Protein AF-A0A969ET13-F1 (afdb_monomer)

Sequence (276 aa):
MPGEAISAGNVAPGLTLGVGDFGGRNRFAAIISALAQDGNTNVLSTPTLVTMDNEEAEIVVGENRAFVTGSFTTSADGANNPFQTIERRDVGLTLRIKPQINEGNAVQLEISQDVEDVIADTPQGPTTTKRSIKTNVLVEDGQILVLGGLMDDSLNENVQKVPGLGDVPILGNLFRYRRTVKEKRNLMIFLHPVILRDSIASTVYTNDKYSYIREQQLSARQRGVALLPEVETPVLAPPEEVRQNKTLLDTRPEVRIEPPPPPVQPVAPDYGFNNK

Foldseek 3Di:
DDDDDPPPPDDPPFDKDKDWDDPDPDTDIAIDGDDDDDDDDDDDDDDDDDDDAQDKDKDADFDWFKAFPDWAADPDDPPRDTDTDIDIDTAAKMKIWHWHQDPPQKIWIFIKIKGKDFDDQDPRGTDIDIDIDTDIDIDHAQDKDWSDKDWDKDKDKDKDFDPPQLPDPPRNVSGMDIDIDIDIDITIDMDHHHDDDDPVSVLVVVVVVLVVQQVVLVVVQVVADPVCNPDGGDGDDDPVVCLVVPVGPNPPPPPPPDPPDPPDDPDPPPPDDDDD

Nearest PDB structures (foldseek):
  5zdh-assembly1_A  TM=8.473E-01  e=1.769E-15  Escherichia coli ETEC H10407
  5w68-assembly1_A  TM=8.703E-01  e=1.902E-13  Escherichia coli O127:H6 str. E2348/69
  5wq7-assembly1_A  TM=8.243E-01  e=1.306E-13  Escherichia coli K-12
  6i1y-assembly1_A  TM=8.601E-01  e=2.925E-13  Vibrio vulnificus
  6i1x-assembly1_A  TM=8.032E-01  e=1.063E-12  Aeromonas hydrophila

Structure (mmCIF, N/CA/C/O backbone):
data_AF-A0A969ET13-F1
#
_entry.id   AF-A0A969ET13-F1
#
loop_
_atom_site.group_PDB
_atom_site.id
_atom_site.type_symbol
_atom_site.label_atom_id
_atom_site.label_alt_id
_atom_site.label_comp_id
_atom_site.label_asym_id
_atom_site.label_entity_id
_atom_site.label_seq_id
_atom_site.pdbx_PDB_ins_code
_atom_site.Cartn_x
_atom_site.Cartn_y
_atom_site.Cartn_z
_atom_site.occupancy
_atom_site.B_iso_or_equiv
_atom_site.auth_seq_id
_atom_site.auth_comp_id
_atom_site.auth_asym_id
_atom_site.auth_atom_id
_atom_site.pdbx_PDB_model_num
ATOM 1 N N . MET A 1 1 ? 49.596 -0.203 -30.379 1.00 41.09 1 MET A N 1
ATOM 2 C CA . MET A 1 1 ? 48.140 -0.027 -30.204 1.00 41.09 1 MET A CA 1
ATOM 3 C C . MET A 1 1 ? 47.670 -1.147 -29.282 1.00 41.09 1 MET A C 1
ATOM 5 O O . MET A 1 1 ? 47.458 -2.248 -29.782 1.00 41.09 1 MET A O 1
ATOM 9 N N . PRO A 1 2 ? 47.674 -0.955 -27.953 1.00 40.12 2 PRO A N 1
ATOM 10 C CA . PRO A 1 2 ? 47.217 -1.989 -27.032 1.00 40.12 2 PRO A CA 1
ATOM 11 C C . PRO A 1 2 ? 45.699 -2.142 -27.183 1.00 40.12 2 PRO A C 1
ATOM 13 O O . PRO A 1 2 ? 44.991 -1.152 -27.350 1.00 40.12 2 PRO A O 1
ATOM 16 N N . GLY A 1 3 ? 45.233 -3.389 -27.226 1.00 43.22 3 GLY A N 1
ATOM 17 C CA . GLY A 1 3 ? 43.820 -3.718 -27.361 1.00 43.22 3 GLY A CA 1
ATOM 18 C C . GLY A 1 3 ? 43.057 -3.333 -26.102 1.00 43.22 3 GLY A C 1
ATOM 19 O O . GLY A 1 3 ? 43.453 -3.696 -24.996 1.00 43.22 3 GLY A O 1
ATOM 20 N N . GLU A 1 4 ? 41.962 -2.605 -26.283 1.00 41.03 4 GLU A N 1
ATOM 21 C CA . GLU A 1 4 ? 41.000 -2.373 -25.217 1.00 41.03 4 GLU A CA 1
ATOM 22 C C . GLU A 1 4 ? 40.265 -3.685 -24.948 1.00 41.03 4 GLU A C 1
ATOM 24 O O . GLU A 1 4 ? 39.493 -4.184 -25.769 1.00 41.03 4 GLU A O 1
ATOM 29 N N . ALA A 1 5 ? 40.568 -4.282 -23.798 1.00 42.50 5 ALA A N 1
ATOM 30 C CA . ALA A 1 5 ? 39.773 -5.355 -23.243 1.00 42.50 5 ALA A CA 1
ATOM 31 C C . ALA A 1 5 ? 38.388 -4.794 -22.900 1.00 42.50 5 ALA A C 1
ATOM 33 O O . ALA A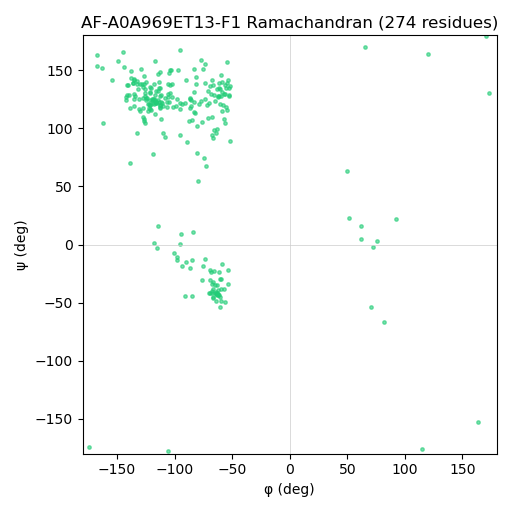 1 5 ? 38.256 -3.847 -22.126 1.00 42.50 5 ALA A O 1
ATOM 34 N N . ILE A 1 6 ? 37.353 -5.402 -23.471 1.00 50.19 6 ILE A N 1
ATOM 35 C CA . ILE A 1 6 ? 35.973 -5.272 -23.008 1.00 50.19 6 ILE A CA 1
ATOM 36 C C . ILE A 1 6 ? 35.932 -5.686 -21.532 1.00 50.19 6 ILE A C 1
ATOM 38 O O . ILE A 1 6 ? 36.051 -6.862 -21.197 1.00 50.19 6 ILE A O 1
ATOM 42 N N . SER A 1 7 ? 35.825 -4.693 -20.649 1.00 37.66 7 SER A N 1
ATOM 43 C CA . SER A 1 7 ? 35.609 -4.876 -19.215 1.00 37.66 7 SER A CA 1
ATOM 44 C C . SER A 1 7 ? 34.354 -5.723 -18.992 1.00 37.66 7 SER A C 1
ATOM 46 O O . SER A 1 7 ? 33.249 -5.329 -19.373 1.00 37.66 7 SER A O 1
ATOM 48 N N . ALA A 1 8 ? 34.523 -6.892 -18.371 1.00 45.72 8 ALA A N 1
ATOM 49 C CA . ALA A 1 8 ? 33.443 -7.735 -17.868 1.00 45.72 8 ALA A CA 1
ATOM 50 C C . ALA A 1 8 ? 32.835 -7.090 -16.609 1.00 45.72 8 ALA A C 1
ATOM 52 O O . ALA A 1 8 ? 33.024 -7.565 -15.495 1.00 45.72 8 ALA A O 1
ATOM 53 N N . GLY A 1 9 ? 32.169 -5.949 -16.789 1.00 43.84 9 GLY A N 1
ATOM 54 C CA . GLY A 1 9 ? 31.597 -5.158 -15.699 1.00 43.84 9 GLY A CA 1
ATOM 55 C C . GLY A 1 9 ? 30.109 -5.384 -15.450 1.00 43.84 9 GLY A C 1
ATOM 56 O O . GLY A 1 9 ? 29.621 -4.963 -14.416 1.00 43.84 9 GLY A O 1
ATOM 57 N N . ASN A 1 10 ? 29.382 -6.031 -16.363 1.00 43.78 10 ASN A N 1
ATOM 58 C CA . ASN A 1 10 ? 27.986 -6.432 -16.176 1.00 43.78 10 ASN A CA 1
ATOM 59 C C . ASN A 1 10 ? 27.655 -7.502 -17.218 1.00 43.78 10 ASN A C 1
ATOM 61 O O . ASN A 1 10 ? 27.486 -7.191 -18.398 1.00 43.78 10 ASN A O 1
ATOM 65 N N . VAL A 1 11 ? 27.582 -8.768 -16.806 1.00 52.12 11 VAL A N 1
ATOM 66 C CA . VAL A 1 11 ? 27.009 -9.809 -17.666 1.00 52.12 11 VAL A CA 1
ATOM 67 C C . VAL A 1 11 ? 25.526 -9.480 -17.795 1.00 52.12 11 VAL A C 1
ATOM 69 O O . VAL A 1 11 ? 24.790 -9.543 -16.812 1.00 52.12 11 VAL A O 1
ATOM 72 N N . ALA A 1 12 ? 25.104 -9.052 -18.986 1.00 54.47 12 ALA A N 1
ATOM 73 C CA . ALA A 1 12 ? 23.698 -8.799 -19.256 1.00 54.47 12 ALA A CA 1
ATOM 74 C C . ALA A 1 12 ? 22.907 -10.083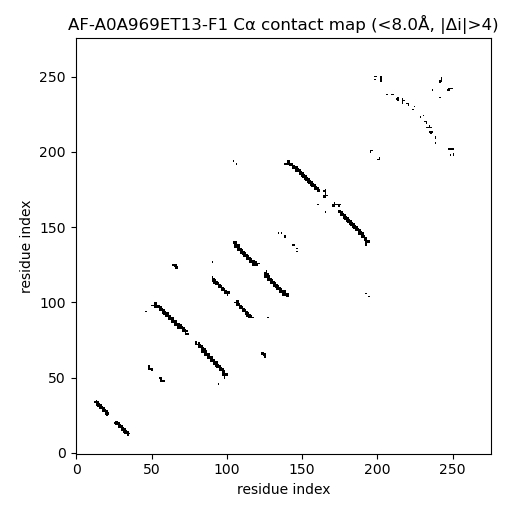 -18.948 1.00 54.47 12 ALA A C 1
ATOM 76 O O . ALA A 1 12 ? 23.313 -11.150 -19.420 1.00 54.47 12 ALA A O 1
ATOM 77 N N . PRO A 1 13 ? 21.819 -10.026 -18.155 1.00 63.72 13 PRO A N 1
ATOM 78 C CA . PRO A 1 13 ? 20.987 -11.198 -17.936 1.00 63.72 13 PRO A CA 1
ATOM 79 C C . PRO A 1 13 ? 20.531 -11.747 -19.296 1.00 63.72 13 PRO A C 1
ATOM 81 O O . PRO A 1 13 ? 20.141 -10.982 -20.176 1.00 63.72 13 PRO A O 1
ATOM 84 N N . GLY A 1 14 ? 20.606 -13.067 -19.482 1.00 74.62 14 GLY A N 1
ATOM 85 C CA . GLY A 1 14 ? 20.195 -13.745 -20.717 1.00 74.62 14 GLY A CA 1
ATOM 86 C C . GLY A 1 14 ? 21.328 -14.430 -21.479 1.00 74.62 14 GLY A C 1
ATOM 87 O O . GLY A 1 14 ? 22.471 -14.502 -21.032 1.00 74.62 14 GLY A O 1
ATOM 88 N N . LEU A 1 15 ? 20.989 -14.982 -22.642 1.00 83.94 15 LEU A N 1
ATOM 89 C CA . LEU A 1 15 ? 21.936 -15.641 -23.534 1.00 83.94 15 LEU A CA 1
ATOM 90 C C . LEU A 1 15 ? 22.702 -14.578 -24.324 1.00 83.94 15 LEU A C 1
ATOM 92 O O . LEU A 1 15 ? 22.092 -13.813 -25.069 1.00 83.94 15 LEU A O 1
ATOM 96 N N . THR A 1 16 ? 24.029 -14.563 -24.198 1.00 85.38 16 THR A N 1
ATOM 97 C CA . THR A 1 16 ? 24.911 -13.719 -25.015 1.00 85.38 16 THR A CA 1
ATOM 98 C C . THR A 1 16 ? 25.903 -14.601 -25.769 1.00 85.38 16 THR A C 1
ATOM 100 O O . THR A 1 16 ? 26.670 -15.336 -25.155 1.00 85.38 16 THR A O 1
ATOM 103 N N . LEU A 1 17 ? 25.886 -14.539 -27.100 1.00 83.12 17 LEU A N 1
ATOM 104 C CA . LEU A 1 17 ? 26.786 -15.272 -27.991 1.00 83.12 17 LEU A CA 1
ATOM 105 C C . LEU A 1 17 ? 27.596 -14.275 -28.819 1.00 83.12 17 LEU A C 1
ATOM 107 O O . LEU A 1 17 ? 27.021 -13.421 -29.487 1.00 83.12 17 LEU A O 1
ATOM 111 N N . GLY A 1 18 ? 28.923 -14.381 -28.785 1.00 85.38 18 GLY A N 1
ATOM 112 C CA . GLY A 1 18 ? 29.828 -13.548 -29.577 1.00 85.38 18 GLY A CA 1
ATOM 113 C C . GLY A 1 18 ? 30.556 -14.368 -30.638 1.00 85.38 18 GLY A C 1
ATOM 114 O O . GLY A 1 18 ? 31.073 -15.440 -30.334 1.00 85.38 18 GLY A O 1
ATOM 115 N N . VAL A 1 19 ? 30.628 -13.863 -31.867 1.00 83.56 19 VAL A N 1
ATOM 116 C CA . VAL A 1 19 ? 31.455 -14.421 -32.948 1.00 83.56 19 VAL A CA 1
ATOM 117 C C . VAL A 1 19 ? 32.327 -13.312 -33.526 1.00 83.56 19 VAL A C 1
ATOM 119 O O . VAL A 1 19 ? 31.844 -12.207 -33.753 1.00 83.56 19 VAL A O 1
ATOM 122 N N . GLY A 1 20 ? 33.612 -13.564 -33.760 1.00 84.00 20 GLY A N 1
ATOM 123 C CA . GLY A 1 20 ? 34.502 -12.554 -34.331 1.00 84.00 20 GLY A CA 1
ATOM 124 C C . GLY A 1 20 ? 35.786 -13.136 -34.902 1.00 84.00 20 GLY A C 1
ATOM 125 O O . GLY A 1 20 ? 36.250 -14.181 -34.450 1.00 84.00 20 GLY A O 1
ATOM 126 N N . ASP A 1 21 ? 36.339 -12.451 -35.900 1.00 80.69 21 ASP A N 1
ATOM 127 C CA . ASP A 1 21 ? 37.639 -12.750 -36.498 1.00 80.69 21 ASP A CA 1
ATOM 128 C C . ASP A 1 21 ? 38.628 -11.628 -36.159 1.00 80.69 21 ASP A C 1
ATOM 130 O O . ASP A 1 21 ? 38.398 -10.448 -36.447 1.00 80.69 21 ASP A O 1
ATOM 134 N N . PHE A 1 22 ? 39.735 -12.017 -35.529 1.00 77.25 22 PHE A N 1
ATOM 135 C CA . PHE A 1 22 ? 40.780 -11.121 -35.037 1.00 77.25 22 PHE A CA 1
ATOM 136 C C . PHE A 1 22 ? 42.141 -11.361 -35.715 1.00 77.25 22 PHE A C 1
ATOM 138 O O . PHE A 1 22 ? 43.108 -10.673 -35.383 1.00 77.25 22 PHE A O 1
ATOM 145 N N . GLY A 1 23 ? 42.235 -12.305 -36.663 1.00 75.50 23 GLY A N 1
ATOM 146 C CA . GLY A 1 23 ? 43.501 -12.724 -37.281 1.00 75.50 23 GLY A CA 1
ATOM 147 C C . GLY A 1 23 ? 43.881 -12.000 -38.582 1.00 75.50 23 GLY A C 1
ATOM 148 O O . GLY A 1 23 ? 45.049 -12.022 -38.965 1.00 75.50 23 GLY A O 1
ATOM 149 N N . GLY A 1 24 ? 42.929 -11.353 -39.268 1.00 76.62 24 GLY A N 1
ATOM 150 C CA . GLY A 1 24 ? 43.115 -10.777 -40.610 1.00 76.62 24 GLY A CA 1
ATOM 151 C C . GLY A 1 24 ? 43.227 -9.243 -40.701 1.00 76.62 24 GLY A C 1
ATOM 152 O O . GLY A 1 24 ? 43.174 -8.516 -39.707 1.00 76.62 24 GLY A O 1
ATOM 153 N N . ARG A 1 25 ? 43.349 -8.732 -41.944 1.00 76.12 25 ARG A N 1
ATOM 154 C CA . ARG A 1 25 ? 43.347 -7.284 -42.279 1.00 76.12 25 ARG A CA 1
ATOM 155 C C . ARG A 1 25 ? 41.978 -6.622 -42.044 1.00 76.12 25 ARG A C 1
ATOM 157 O O . ARG A 1 25 ? 41.930 -5.419 -41.813 1.00 76.12 25 ARG A O 1
ATOM 164 N N . ASN A 1 26 ? 40.902 -7.414 -42.061 1.00 71.56 26 ASN A N 1
ATOM 165 C CA . ASN A 1 26 ? 39.552 -7.020 -41.664 1.00 71.56 26 ASN A CA 1
ATOM 166 C C . ASN A 1 26 ? 39.200 -7.723 -40.355 1.00 71.56 26 ASN A C 1
ATOM 168 O O . ASN A 1 26 ? 39.166 -8.948 -40.311 1.00 71.56 26 ASN A O 1
ATOM 172 N N . ARG A 1 27 ? 38.930 -6.943 -39.309 1.00 82.56 27 ARG A N 1
ATOM 173 C CA . ARG A 1 27 ? 38.508 -7.448 -38.001 1.00 82.56 27 ARG A CA 1
ATOM 174 C C . ARG A 1 27 ? 37.027 -7.175 -37.838 1.00 82.56 27 ARG A C 1
ATOM 176 O O . ARG A 1 27 ? 36.599 -6.041 -38.051 1.00 82.56 27 ARG A O 1
ATOM 183 N N . PHE A 1 28 ? 36.261 -8.186 -37.459 1.00 82.19 28 PHE A N 1
ATOM 184 C CA . PHE A 1 28 ? 34.843 -8.019 -37.168 1.00 82.19 28 PHE A CA 1
ATOM 185 C C . PHE A 1 28 ? 34.463 -8.812 -35.927 1.00 82.19 28 PHE A C 1
ATOM 187 O O . PHE A 1 28 ? 35.042 -9.858 -35.643 1.00 82.19 28 PHE A O 1
ATOM 194 N N . ALA A 1 29 ? 33.474 -8.306 -35.204 1.00 85.25 29 ALA A N 1
ATOM 195 C CA . ALA A 1 29 ? 32.859 -8.981 -34.079 1.00 85.25 29 ALA A CA 1
ATOM 196 C C . ALA A 1 29 ? 31.352 -8.724 -34.134 1.00 85.25 29 ALA A C 1
ATOM 198 O O . ALA A 1 29 ? 30.916 -7.607 -34.409 1.00 85.25 29 ALA A O 1
ATOM 199 N N . ALA A 1 30 ? 30.566 -9.762 -33.889 1.00 83.56 30 ALA A N 1
ATOM 200 C CA . ALA A 1 30 ? 29.122 -9.715 -33.785 1.00 83.56 30 ALA A CA 1
ATOM 201 C C . ALA A 1 30 ? 28.711 -10.342 -32.456 1.00 83.56 30 ALA A C 1
ATOM 203 O O . ALA A 1 30 ? 29.257 -11.366 -32.045 1.00 83.56 30 ALA A O 1
ATOM 204 N N . ILE A 1 31 ? 27.750 -9.714 -31.787 1.00 86.31 31 ILE A N 1
ATOM 205 C CA . ILE A 1 31 ? 27.216 -10.177 -30.511 1.00 86.31 31 ILE A CA 1
ATOM 206 C C . ILE A 1 31 ? 25.708 -10.321 -30.671 1.00 86.31 31 ILE A C 1
ATOM 208 O O . ILE A 1 31 ? 25.026 -9.385 -31.082 1.00 86.31 31 ILE A O 1
ATOM 212 N N . ILE A 1 32 ? 25.201 -11.503 -30.345 1.00 83.94 32 ILE A N 1
ATOM 213 C CA . ILE A 1 32 ? 23.781 -11.821 -30.276 1.00 83.94 32 ILE A CA 1
ATOM 214 C C . ILE A 1 32 ? 23.420 -11.881 -28.799 1.00 83.94 32 ILE A C 1
ATOM 216 O O . ILE A 1 32 ? 24.006 -12.666 -28.056 1.00 83.94 32 ILE A O 1
ATOM 220 N N . SER A 1 33 ? 22.449 -11.074 -28.382 1.00 86.12 33 SER A N 1
ATOM 221 C CA . SER A 1 33 ? 21.885 -11.126 -27.037 1.00 86.12 33 SER A CA 1
ATOM 222 C C . SER A 1 33 ? 20.385 -11.397 -27.095 1.00 86.12 33 SER A C 1
ATOM 224 O O . SER A 1 33 ? 19.663 -10.833 -27.918 1.00 86.12 33 SER A O 1
ATOM 226 N N . ALA A 1 34 ? 19.918 -12.294 -26.230 1.00 85.56 34 ALA A N 1
ATOM 227 C CA . ALA A 1 34 ? 18.510 -12.635 -26.093 1.00 85.56 34 ALA A CA 1
ATOM 228 C C . ALA A 1 34 ? 18.160 -12.867 -24.619 1.00 85.56 34 ALA A C 1
ATOM 230 O O . ALA A 1 34 ? 18.784 -13.678 -23.934 1.00 85.56 34 ALA A O 1
ATOM 231 N N . LEU A 1 35 ? 17.128 -12.170 -24.146 1.00 91.25 35 LEU A N 1
ATOM 232 C CA . LEU A 1 35 ? 16.578 -12.317 -22.803 1.00 91.25 35 LEU A CA 1
ATOM 233 C C . LEU A 1 35 ? 15.056 -12.205 -22.871 1.00 91.25 35 LEU A C 1
ATOM 235 O O . LEU A 1 35 ? 14.532 -11.228 -23.403 1.00 91.25 35 LEU A O 1
ATOM 239 N N . ALA A 1 36 ? 14.369 -13.177 -22.279 1.00 87.44 36 ALA A N 1
ATOM 240 C CA . ALA A 1 36 ? 12.971 -13.056 -21.893 1.00 87.44 36 ALA A CA 1
ATOM 241 C C . ALA A 1 36 ? 12.917 -13.027 -20.364 1.00 87.44 36 ALA A C 1
ATOM 243 O O . ALA A 1 36 ? 13.419 -13.943 -19.714 1.00 87.44 36 ALA A O 1
ATOM 244 N N . GLN A 1 37 ? 12.351 -11.962 -19.803 1.00 88.69 37 GLN A N 1
ATOM 245 C CA . GLN A 1 37 ? 12.152 -11.817 -18.367 1.00 88.69 37 GLN A CA 1
ATOM 246 C C . GLN A 1 37 ? 10.654 -11.861 -18.081 1.00 88.69 37 GLN A C 1
ATOM 248 O O . GLN A 1 37 ? 9.890 -11.125 -18.703 1.00 88.69 37 GLN A O 1
ATOM 253 N N . ASP A 1 38 ? 10.262 -12.713 -17.138 1.00 90.50 38 ASP A N 1
ATOM 254 C CA . ASP A 1 38 ? 8.914 -12.758 -16.584 1.00 90.50 38 ASP A CA 1
ATOM 255 C C . ASP A 1 38 ? 9.003 -12.496 -15.078 1.00 90.50 38 ASP A C 1
ATOM 257 O O . ASP A 1 38 ? 9.893 -13.009 -14.395 1.00 90.50 38 ASP A O 1
ATOM 261 N N . GLY A 1 39 ? 8.124 -11.638 -14.580 1.00 89.44 39 GLY A N 1
ATOM 262 C CA . GLY A 1 39 ? 8.107 -11.189 -13.199 1.00 89.44 39 GLY A CA 1
ATOM 263 C C . GLY A 1 39 ? 6.669 -11.055 -12.734 1.00 89.44 39 GLY A C 1
ATOM 264 O O . GLY A 1 39 ? 5.885 -10.324 -13.332 1.00 89.44 39 GLY A O 1
ATOM 265 N N . ASN A 1 40 ? 6.333 -11.746 -11.647 1.00 89.50 40 ASN A N 1
ATOM 266 C CA . ASN A 1 40 ? 5.022 -11.664 -11.022 1.00 89.50 40 ASN A CA 1
ATOM 267 C C . ASN A 1 40 ? 5.169 -11.133 -9.597 1.00 89.50 40 ASN A C 1
ATOM 269 O O . ASN A 1 40 ? 6.078 -11.519 -8.862 1.00 89.50 40 ASN A O 1
ATOM 273 N N . THR A 1 41 ? 4.276 -10.239 -9.196 1.00 87.06 41 THR A N 1
ATOM 274 C CA . THR A 1 41 ? 4.264 -9.657 -7.856 1.00 87.06 41 THR A CA 1
ATOM 275 C C . THR A 1 41 ? 2.822 -9.555 -7.391 1.00 87.06 41 THR A C 1
ATOM 277 O O . THR A 1 41 ? 1.975 -9.015 -8.098 1.00 87.06 41 THR A O 1
ATOM 280 N N . ASN A 1 42 ? 2.548 -10.072 -6.194 1.00 86.88 42 ASN A N 1
ATOM 281 C CA . ASN A 1 42 ? 1.246 -9.982 -5.551 1.00 86.88 42 ASN A CA 1
ATOM 282 C C . ASN A 1 42 ? 1.417 -9.358 -4.167 1.00 86.88 42 ASN A C 1
ATOM 284 O O . ASN A 1 42 ? 2.188 -9.866 -3.355 1.00 86.88 42 ASN A O 1
ATOM 288 N N . VAL A 1 43 ? 0.696 -8.271 -3.909 1.00 83.62 43 VAL A N 1
ATOM 289 C CA . VAL A 1 43 ? 0.725 -7.558 -2.631 1.00 83.62 43 VAL A CA 1
ATOM 290 C C . VAL A 1 43 ? -0.697 -7.519 -2.091 1.00 83.62 43 VAL A C 1
ATOM 292 O O . VAL A 1 43 ? -1.592 -6.990 -2.746 1.00 83.62 43 VAL A O 1
ATOM 295 N N . LEU A 1 44 ? -0.894 -8.079 -0.898 1.00 85.69 44 LEU A N 1
ATOM 296 C CA . LEU A 1 44 ? -2.161 -8.047 -0.176 1.00 85.69 44 LEU A CA 1
ATOM 297 C C . LEU A 1 44 ? -1.930 -7.418 1.196 1.00 85.69 44 LEU A C 1
ATOM 299 O O . LEU A 1 44 ? -1.236 -7.993 2.032 1.00 85.69 44 LEU A O 1
ATOM 303 N N . SER A 1 45 ? -2.545 -6.260 1.421 1.00 80.50 45 SER A N 1
ATOM 304 C CA . SER A 1 45 ? -2.488 -5.540 2.693 1.00 80.50 45 SER A CA 1
ATOM 305 C C . SER A 1 45 ? -3.903 -5.364 3.230 1.00 80.50 45 SER A C 1
ATOM 307 O O . SER A 1 45 ? -4.738 -4.746 2.574 1.00 80.50 45 SER A O 1
ATOM 309 N N . THR A 1 46 ? -4.175 -5.905 4.418 1.00 89.25 46 THR A N 1
ATOM 310 C CA . THR A 1 46 ? -5.496 -5.851 5.067 1.00 89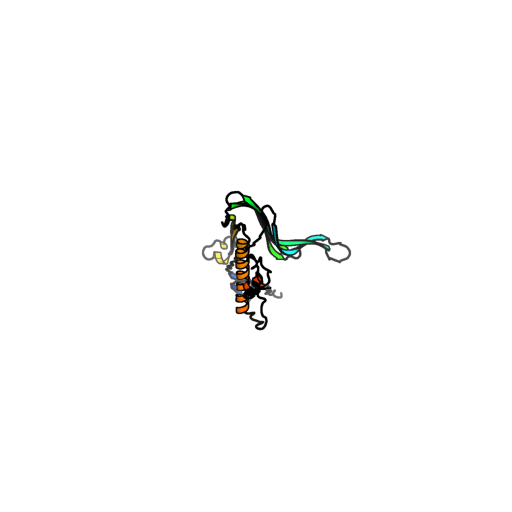.25 46 THR A CA 1
ATOM 311 C C . THR A 1 46 ? -5.407 -5.102 6.401 1.00 89.25 46 THR A C 1
ATOM 313 O O . THR A 1 46 ? -5.341 -5.747 7.452 1.00 89.25 46 THR A O 1
ATOM 316 N N . PRO A 1 47 ? -5.350 -3.757 6.395 1.00 89.31 47 PRO A N 1
ATOM 317 C CA . PRO A 1 47 ? -5.404 -2.985 7.630 1.00 89.31 47 PRO A CA 1
ATOM 318 C C . PRO A 1 47 ? -6.786 -3.136 8.277 1.00 89.31 47 PRO A C 1
ATOM 320 O O . PRO A 1 47 ? -7.810 -3.093 7.598 1.00 89.31 47 PRO A O 1
ATOM 323 N N . THR A 1 48 ? -6.818 -3.313 9.594 1.00 89.88 48 THR A N 1
ATOM 324 C CA . THR A 1 48 ? -8.059 -3.371 10.376 1.00 89.88 48 THR A CA 1
ATOM 325 C C . THR A 1 48 ? -7.987 -2.353 11.498 1.00 89.88 48 THR A C 1
ATOM 327 O O . THR A 1 48 ? -6.974 -2.293 12.193 1.00 89.88 48 THR A O 1
ATOM 330 N N . LEU A 1 49 ? -9.058 -1.589 11.691 1.00 91.88 49 LEU A N 1
ATOM 331 C CA . LEU A 1 49 ? -9.149 -0.542 12.701 1.00 91.88 49 LEU A CA 1
ATOM 332 C C . LEU A 1 49 ? -10.513 -0.631 13.386 1.00 91.88 49 LEU A C 1
ATOM 334 O O . LEU A 1 49 ? -11.520 -0.884 12.728 1.00 91.88 49 LEU A O 1
ATOM 338 N N . VAL A 1 50 ? -10.527 -0.447 14.703 1.00 92.31 50 VAL A N 1
ATOM 339 C CA . VAL A 1 50 ? -11.747 -0.392 15.514 1.00 92.31 50 VAL A CA 1
ATOM 340 C C . VAL A 1 50 ? -11.853 1.020 16.067 1.00 92.31 50 VAL A C 1
ATOM 342 O O . VAL A 1 50 ? -10.873 1.548 16.585 1.00 92.31 50 VAL A O 1
ATOM 345 N N . THR A 1 51 ? -13.026 1.630 15.944 1.00 93.94 51 THR A N 1
ATOM 346 C CA . THR A 1 51 ? -13.297 2.983 16.439 1.00 93.94 51 THR A CA 1
ATOM 347 C C . THR A 1 51 ? -14.732 3.089 16.946 1.00 93.94 51 THR A C 1
ATOM 349 O O . THR A 1 51 ? -15.553 2.201 16.695 1.00 93.94 51 THR A O 1
ATOM 352 N N . MET A 1 52 ? -15.018 4.158 17.685 1.00 94.44 52 MET A N 1
ATOM 353 C CA . MET A 1 52 ? -16.374 4.507 18.090 1.00 94.44 52 MET A CA 1
ATOM 354 C C . MET A 1 52 ? -17.143 5.134 16.927 1.00 94.44 52 MET A C 1
ATOM 356 O O . MET A 1 52 ? -16.566 5.664 15.978 1.00 94.44 52 MET A O 1
ATOM 360 N N . ASP A 1 53 ? -18.467 5.084 17.019 1.00 94.94 53 ASP A N 1
ATOM 361 C CA . ASP A 1 53 ? -19.330 5.802 16.090 1.00 94.94 53 ASP A CA 1
ATOM 362 C C . ASP A 1 53 ? -19.083 7.318 16.171 1.00 94.94 53 ASP A C 1
ATOM 364 O O . ASP A 1 53 ? -18.915 7.864 17.262 1.00 94.94 53 ASP A O 1
ATOM 368 N N . ASN A 1 54 ? -19.067 7.987 15.017 1.00 94.44 54 ASN A N 1
ATOM 369 C CA . ASN A 1 54 ? -18.760 9.409 14.834 1.00 94.44 54 ASN A CA 1
ATOM 370 C C . ASN A 1 54 ? -17.345 9.867 15.246 1.00 94.44 54 ASN A C 1
ATOM 372 O O . ASN A 1 54 ? -17.050 11.061 15.128 1.00 94.44 54 ASN A O 1
ATOM 376 N N . GLU A 1 55 ? -16.455 8.952 15.639 1.00 96.56 55 GLU A N 1
ATOM 377 C CA . GLU A 1 55 ? -15.080 9.262 16.042 1.00 96.56 55 GLU A CA 1
ATOM 378 C C . GLU A 1 55 ? -14.083 8.918 14.929 1.00 96.56 55 GLU A C 1
ATOM 380 O O . GLU A 1 55 ? -14.053 7.797 14.409 1.00 96.56 55 GLU A O 1
ATOM 385 N N . GLU A 1 56 ? -13.245 9.890 14.563 1.00 95.94 56 GLU A N 1
ATOM 386 C CA . GLU A 1 56 ? -12.168 9.667 13.600 1.00 95.94 56 GLU A CA 1
ATOM 387 C C . GLU A 1 56 ? -11.070 8.804 14.226 1.00 95.94 56 GLU A C 1
ATOM 389 O O . GLU A 1 56 ? -10.595 9.069 15.328 1.00 95.94 56 GLU A O 1
ATOM 394 N N . ALA A 1 57 ? -10.638 7.783 13.493 1.00 96.25 57 ALA A N 1
ATOM 395 C CA . ALA A 1 57 ? -9.508 6.958 13.873 1.00 96.25 57 ALA A CA 1
ATOM 396 C C . ALA A 1 57 ? -8.485 6.889 12.742 1.00 96.25 57 ALA A C 1
ATOM 398 O O . ALA A 1 57 ? -8.828 6.837 11.558 1.00 96.25 57 ALA A O 1
ATOM 399 N N . GLU A 1 58 ? -7.215 6.844 13.130 1.00 95.44 58 GLU A N 1
ATOM 400 C CA . GLU A 1 58 ? -6.076 6.789 12.226 1.00 95.44 58 GLU A CA 1
ATOM 401 C C . GLU A 1 58 ? -5.152 5.631 12.605 1.00 95.44 58 GLU A C 1
ATOM 403 O O . GLU A 1 58 ? -4.863 5.393 13.778 1.00 95.44 58 GLU A O 1
ATOM 408 N N . ILE A 1 59 ? -4.666 4.919 11.591 1.00 94.25 59 ILE A N 1
ATOM 409 C CA . ILE A 1 59 ? -3.581 3.949 11.712 1.00 94.25 59 ILE A CA 1
ATOM 410 C C . ILE A 1 59 ? -2.502 4.278 10.683 1.00 94.25 59 ILE A C 1
ATOM 412 O O . ILE A 1 59 ? -2.777 4.380 9.486 1.00 94.25 59 ILE A O 1
ATOM 416 N N . VAL A 1 60 ? -1.267 4.423 11.162 1.00 93.25 60 VAL A N 1
ATOM 417 C CA . VAL A 1 60 ? -0.074 4.641 10.337 1.00 93.25 60 VAL A CA 1
ATOM 418 C C . VAL A 1 60 ? 0.859 3.451 10.522 1.00 93.25 60 VAL A C 1
ATOM 420 O O . VAL A 1 60 ? 1.273 3.140 11.638 1.00 93.25 60 VAL A O 1
ATOM 423 N N . VAL A 1 61 ? 1.181 2.770 9.427 1.00 91.88 61 VAL A N 1
ATOM 424 C CA . VAL A 1 61 ? 2.116 1.644 9.378 1.00 91.88 61 VAL A CA 1
ATOM 425 C C . VAL A 1 61 ? 3.154 1.953 8.317 1.00 91.88 61 VAL A C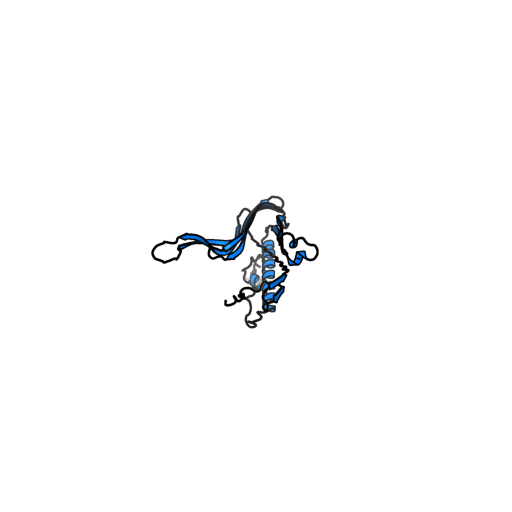 1
ATOM 427 O O . VAL A 1 61 ? 2.871 1.876 7.125 1.00 91.88 61 VAL A O 1
ATOM 430 N N . GLY A 1 62 ? 4.365 2.294 8.735 1.00 90.12 62 GLY A N 1
ATOM 431 C CA . GLY A 1 62 ? 5.409 2.675 7.799 1.00 90.12 62 GLY A CA 1
ATOM 432 C C . GLY A 1 62 ? 6.756 2.889 8.460 1.00 90.12 62 GLY A C 1
ATOM 433 O O . GLY A 1 62 ? 6.940 2.646 9.653 1.00 90.12 62 GLY A O 1
ATOM 434 N N . GLU A 1 63 ? 7.691 3.361 7.651 1.00 89.06 63 GLU A N 1
ATOM 435 C CA . GLU A 1 63 ? 9.026 3.752 8.075 1.00 89.06 63 GLU A CA 1
ATOM 436 C C . GLU A 1 63 ? 9.203 5.259 7.912 1.00 89.06 63 GLU A C 1
ATOM 438 O O . GLU A 1 63 ? 8.810 5.840 6.900 1.00 89.06 63 GLU A O 1
ATOM 443 N N . ASN A 1 64 ? 9.869 5.895 8.871 1.00 87.75 64 ASN A N 1
ATOM 444 C CA . ASN A 1 64 ? 10.220 7.303 8.757 1.00 87.75 64 ASN A CA 1
ATOM 445 C C . ASN A 1 64 ? 11.538 7.467 7.980 1.00 87.75 64 ASN A C 1
ATOM 447 O O . ASN A 1 64 ? 12.629 7.168 8.489 1.00 87.75 64 ASN A O 1
ATOM 451 N N . ARG A 1 65 ? 11.446 7.945 6.735 1.00 86.81 65 ARG A N 1
ATOM 452 C CA . ARG A 1 65 ? 12.577 8.089 5.807 1.00 86.81 65 ARG A CA 1
ATOM 453 C C . ARG A 1 65 ? 13.024 9.545 5.687 1.00 86.81 65 ARG A C 1
ATOM 455 O O . ARG A 1 65 ? 12.248 10.486 5.833 1.00 86.81 65 ARG A O 1
ATOM 462 N N . ALA A 1 66 ? 14.315 9.721 5.423 1.00 87.06 66 ALA A N 1
ATOM 463 C CA . ALA A 1 66 ? 14.941 11.017 5.191 1.00 87.06 66 ALA A CA 1
ATOM 464 C C . ALA A 1 66 ? 14.838 11.414 3.710 1.00 87.06 66 ALA A C 1
ATOM 466 O O . ALA A 1 66 ? 15.284 10.672 2.839 1.00 87.06 66 ALA A O 1
ATOM 467 N N . PHE A 1 67 ? 14.301 12.599 3.439 1.00 84.06 67 PHE A N 1
ATOM 468 C CA . PHE A 1 67 ? 14.233 13.229 2.124 1.00 84.06 67 PHE A CA 1
ATOM 469 C C . PHE A 1 67 ? 15.132 14.463 2.122 1.00 84.06 67 PHE A C 1
ATOM 471 O O . PHE A 1 67 ? 15.014 15.316 3.000 1.00 84.06 67 PHE A O 1
ATOM 478 N N . VAL A 1 68 ? 16.039 14.575 1.153 1.00 83.31 68 VAL A N 1
ATOM 479 C CA . VAL A 1 68 ? 16.892 15.762 1.019 1.00 83.31 68 VAL A CA 1
ATOM 480 C C . VAL A 1 68 ? 16.094 16.841 0.284 1.00 83.31 68 VAL A C 1
ATOM 482 O O . VAL A 1 68 ? 15.756 16.675 -0.883 1.00 83.31 68 VAL A O 1
ATOM 485 N N . THR A 1 69 ? 15.759 17.939 0.962 1.00 80.44 69 THR A N 1
ATOM 486 C CA . THR A 1 69 ? 14.924 19.027 0.410 1.00 80.44 69 THR A CA 1
ATOM 487 C C . THR A 1 69 ? 15.733 20.206 -0.120 1.00 80.44 69 THR A C 1
ATOM 489 O O . THR A 1 69 ? 15.205 21.058 -0.832 1.00 80.44 69 THR A O 1
ATOM 492 N N . GLY A 1 70 ? 17.034 20.239 0.164 1.00 76.88 70 GLY A N 1
ATOM 493 C CA . GLY A 1 70 ? 17.956 21.212 -0.404 1.00 76.88 70 GLY A CA 1
ATOM 494 C C . GLY A 1 70 ? 19.404 20.826 -0.149 1.00 76.88 70 GLY A C 1
ATOM 495 O O . GLY A 1 70 ? 19.713 20.150 0.830 1.00 76.88 70 GLY A O 1
ATOM 496 N N . SER A 1 71 ? 20.300 21.271 -1.027 1.00 76.75 71 SER A N 1
ATOM 497 C CA . SER A 1 71 ? 21.742 21.167 -0.824 1.00 76.75 71 SER A CA 1
ATOM 498 C C . SER A 1 71 ? 22.415 22.490 -1.169 1.00 76.75 71 SER A C 1
ATOM 500 O O . SER A 1 71 ? 22.208 23.004 -2.268 1.00 76.75 71 SER A O 1
ATOM 502 N N . PHE A 1 72 ? 23.231 23.028 -0.266 1.00 72.50 72 PHE A N 1
ATOM 503 C CA . PHE A 1 72 ? 24.003 24.246 -0.492 1.00 72.50 72 PHE A CA 1
ATOM 504 C C . PHE A 1 72 ? 25.502 23.960 -0.367 1.00 72.50 72 PHE A C 1
ATOM 506 O O . PHE A 1 72 ? 25.966 23.480 0.666 1.00 72.50 72 PHE A O 1
ATOM 513 N N . THR A 1 73 ? 26.272 24.262 -1.413 1.00 70.50 73 THR A N 1
ATOM 514 C CA . THR A 1 73 ? 27.742 24.202 -1.395 1.00 70.50 73 THR A CA 1
ATOM 515 C C . THR A 1 73 ? 28.307 25.611 -1.236 1.00 70.50 73 THR A C 1
ATOM 517 O O . THR A 1 73 ? 28.121 26.455 -2.115 1.00 70.50 73 THR A O 1
ATOM 520 N N . THR A 1 74 ? 29.041 25.882 -0.157 1.00 61.00 74 THR A N 1
ATOM 521 C CA . THR A 1 74 ? 29.861 27.097 -0.067 1.00 61.00 74 THR A CA 1
ATOM 522 C C . THR A 1 74 ? 31.113 26.909 -0.920 1.00 61.00 74 THR A C 1
ATOM 524 O O . THR A 1 74 ? 32.023 26.184 -0.531 1.00 61.00 74 THR A O 1
ATOM 527 N N . SER A 1 75 ? 31.164 27.554 -2.086 1.00 63.16 75 SER A N 1
ATOM 528 C CA . SER A 1 75 ? 32.348 27.566 -2.955 1.00 63.16 75 SER A CA 1
ATOM 529 C C . SER A 1 75 ? 33.431 28.482 -2.369 1.00 63.16 75 SER A C 1
ATOM 531 O O . SER A 1 75 ? 33.620 29.602 -2.835 1.00 63.16 75 SER A O 1
ATOM 533 N N . ALA A 1 76 ? 34.112 28.033 -1.317 1.00 61.69 76 ALA A N 1
ATOM 534 C CA . ALA A 1 76 ? 35.316 28.668 -0.788 1.00 61.69 76 ALA A CA 1
ATOM 535 C C . ALA A 1 76 ? 36.366 27.581 -0.501 1.00 61.69 76 ALA A C 1
ATOM 537 O O . ALA A 1 76 ? 36.111 26.663 0.272 1.00 61.69 76 ALA A O 1
ATOM 538 N N . ASP A 1 77 ? 37.514 27.674 -1.178 1.00 59.84 77 ASP A N 1
ATOM 539 C CA . ASP A 1 77 ? 38.726 26.860 -0.978 1.00 59.84 77 ASP A CA 1
ATOM 540 C C . ASP A 1 77 ? 38.548 25.326 -0.931 1.00 59.84 77 ASP A C 1
ATOM 542 O O . ASP A 1 77 ? 38.871 24.649 0.042 1.00 59.84 77 ASP A O 1
ATOM 546 N N . GLY A 1 78 ? 38.085 24.738 -2.040 1.00 59.50 78 GLY A N 1
ATOM 547 C CA . GLY A 1 78 ? 38.318 23.314 -2.344 1.00 59.50 78 GLY A CA 1
ATOM 548 C C . GLY A 1 78 ? 37.547 22.281 -1.508 1.00 59.50 78 GLY A C 1
ATOM 549 O O . GLY A 1 78 ? 37.644 21.087 -1.793 1.00 59.50 78 GLY A O 1
ATOM 550 N N . ALA A 1 79 ? 36.743 22.698 -0.529 1.00 60.12 79 ALA A N 1
ATOM 551 C CA . ALA A 1 79 ? 35.895 21.809 0.261 1.00 60.12 79 ALA A CA 1
ATOM 552 C C . ALA A 1 79 ? 34.511 21.635 -0.394 1.00 60.12 79 ALA A C 1
ATOM 554 O O . ALA A 1 79 ? 33.555 22.349 -0.101 1.00 60.12 79 ALA A O 1
ATOM 555 N N . ASN A 1 80 ? 34.401 20.650 -1.285 1.00 61.88 80 ASN A N 1
ATOM 556 C CA . ASN A 1 80 ? 33.168 20.284 -1.991 1.00 61.88 80 ASN A CA 1
ATOM 557 C C . ASN A 1 80 ? 32.225 19.429 -1.107 1.00 61.88 80 ASN A C 1
ATOM 559 O O . ASN A 1 80 ? 31.860 18.317 -1.481 1.00 61.88 80 ASN A O 1
ATOM 563 N N . ASN A 1 81 ? 31.860 19.908 0.090 1.00 65.50 81 ASN A N 1
ATOM 564 C CA . ASN A 1 81 ? 30.906 19.211 0.963 1.00 65.50 81 ASN A CA 1
ATOM 565 C C . ASN A 1 81 ? 29.576 19.986 1.046 1.00 65.50 81 ASN A C 1
ATOM 567 O O . ASN A 1 81 ? 29.488 20.947 1.813 1.00 65.50 81 ASN A O 1
ATOM 571 N N . PRO A 1 82 ? 28.553 19.634 0.242 1.00 71.44 82 PRO A N 1
ATOM 572 C CA . PRO A 1 82 ? 27.249 20.286 0.308 1.00 71.44 82 PRO A CA 1
ATOM 573 C C . PRO A 1 82 ? 26.595 20.085 1.679 1.00 71.44 82 PRO A C 1
ATOM 575 O O . PRO A 1 82 ? 26.409 18.954 2.123 1.00 71.44 82 PRO A O 1
ATOM 578 N N . PHE A 1 83 ? 26.158 21.171 2.317 1.00 77.31 83 PHE A N 1
ATOM 579 C CA . PHE A 1 83 ? 25.204 21.087 3.421 1.00 77.31 83 PHE A CA 1
ATOM 580 C C . PHE A 1 83 ? 23.851 20.668 2.862 1.00 77.31 83 PHE A C 1
ATOM 582 O O . PHE A 1 83 ? 23.307 21.358 2.003 1.00 77.31 83 PHE A O 1
ATOM 589 N N . GLN A 1 84 ? 23.310 19.554 3.344 1.00 81.75 84 GLN A N 1
ATOM 590 C CA . GLN A 1 84 ? 21.998 19.058 2.944 1.00 81.75 84 GLN A CA 1
ATOM 591 C C . GLN A 1 84 ? 20.963 19.330 4.038 1.00 81.75 84 GLN A C 1
ATOM 593 O O . GLN A 1 84 ? 21.182 19.008 5.207 1.00 81.75 84 GLN A O 1
ATOM 598 N N . THR A 1 85 ? 19.825 19.908 3.660 1.00 83.81 85 THR A N 1
ATOM 599 C CA . THR A 1 85 ? 18.640 19.992 4.518 1.00 83.81 85 THR A CA 1
ATOM 600 C C . THR A 1 85 ? 17.834 18.714 4.337 1.00 83.81 85 THR A C 1
ATOM 602 O O . THR A 1 85 ? 17.504 18.340 3.213 1.00 83.81 85 THR A O 1
ATOM 605 N N . ILE A 1 86 ? 17.548 18.032 5.445 1.00 86.00 86 ILE A N 1
ATOM 606 C CA . ILE A 1 86 ? 16.853 16.745 5.455 1.00 86.00 86 ILE A CA 1
ATOM 607 C C . ILE A 1 86 ? 15.503 16.920 6.146 1.00 86.00 86 ILE A C 1
ATOM 609 O O . ILE A 1 86 ? 15.447 17.335 7.302 1.00 86.00 86 ILE A O 1
ATOM 613 N N . GLU A 1 87 ? 14.431 16.551 5.455 1.00 88.19 87 GLU A N 1
ATOM 614 C CA . GLU A 1 87 ? 13.085 16.425 6.004 1.00 88.19 87 GLU A CA 1
ATOM 615 C C . GLU A 1 87 ? 12.761 14.947 6.243 1.00 88.19 87 GLU A C 1
ATOM 617 O O . GLU A 1 87 ? 13.095 14.077 5.441 1.00 88.19 87 GLU A O 1
ATOM 622 N N . ARG A 1 88 ? 12.127 14.646 7.374 1.00 88.69 88 ARG A N 1
ATOM 623 C CA . ARG A 1 88 ? 11.708 13.291 7.742 1.00 88.69 88 ARG A CA 1
ATOM 624 C C . ARG A 1 88 ? 10.235 13.120 7.393 1.00 88.69 88 ARG A C 1
ATOM 626 O O . ARG A 1 88 ? 9.422 13.931 7.826 1.00 88.69 88 ARG A O 1
ATOM 633 N N . ARG A 1 89 ? 9.907 12.098 6.604 1.00 87.56 89 ARG A N 1
ATOM 634 C CA . ARG A 1 89 ? 8.534 11.791 6.185 1.00 87.56 89 ARG A CA 1
ATOM 635 C C . ARG A 1 89 ? 8.247 10.309 6.369 1.00 87.56 89 ARG A C 1
ATOM 637 O O . ARG A 1 89 ? 9.091 9.468 6.054 1.00 87.56 89 ARG A O 1
ATOM 644 N N . ASP A 1 90 ? 7.039 10.010 6.825 1.00 88.69 90 ASP A N 1
ATOM 645 C CA . ASP A 1 90 ? 6.565 8.640 6.971 1.00 88.69 90 ASP A CA 1
ATOM 646 C C . ASP A 1 90 ? 6.166 8.082 5.604 1.00 88.69 90 ASP A C 1
ATOM 648 O O . ASP A 1 90 ? 5.347 8.663 4.891 1.00 88.69 90 ASP A O 1
ATOM 652 N N . VAL A 1 91 ? 6.779 6.960 5.234 1.00 90.56 91 VAL A N 1
ATOM 653 C CA . VAL A 1 91 ? 6.473 6.210 4.018 1.00 90.56 91 VAL A CA 1
ATOM 654 C C . VAL A 1 91 ? 5.854 4.888 4.438 1.00 90.56 91 VAL A C 1
ATOM 656 O O . VAL A 1 91 ? 6.480 4.091 5.136 1.00 90.56 91 VAL A O 1
ATOM 659 N N . GLY A 1 92 ? 4.615 4.657 4.025 1.00 91.12 92 GLY A N 1
ATOM 660 C CA . GLY A 1 92 ? 3.896 3.431 4.328 1.00 91.12 92 GLY A CA 1
ATOM 661 C C . GLY A 1 92 ? 2.402 3.569 4.089 1.00 91.12 92 GLY A C 1
ATOM 662 O O . GLY A 1 92 ? 1.956 4.351 3.250 1.00 91.12 92 GLY A O 1
ATOM 663 N N . LEU A 1 93 ? 1.625 2.783 4.822 1.00 91.56 93 LEU A N 1
ATOM 664 C CA . LEU A 1 93 ? 0.173 2.803 4.796 1.00 91.56 93 LEU A CA 1
ATOM 665 C C . LEU A 1 93 ? -0.357 3.729 5.892 1.00 91.56 93 LEU A C 1
ATOM 667 O O . LEU A 1 93 ? -0.144 3.474 7.073 1.00 91.56 93 LEU A O 1
ATOM 671 N N . THR A 1 94 ? -1.114 4.743 5.496 1.00 93.31 94 THR A N 1
ATOM 672 C CA . THR A 1 94 ? -1.903 5.591 6.391 1.00 93.31 94 THR A CA 1
ATOM 673 C C . THR A 1 94 ? -3.370 5.405 6.054 1.00 93.31 94 THR A C 1
ATOM 675 O O . THR A 1 94 ? -3.787 5.627 4.920 1.00 93.31 94 THR A O 1
ATOM 678 N N . LEU A 1 95 ? -4.170 4.993 7.030 1.00 94.19 95 LEU A N 1
ATOM 679 C CA . LEU A 1 95 ? -5.614 4.859 6.890 1.00 94.19 95 LEU A CA 1
ATOM 680 C C . LEU A 1 95 ? -6.287 5.716 7.956 1.00 94.19 95 LEU A C 1
ATOM 682 O O . LEU A 1 95 ? -6.096 5.481 9.146 1.00 94.19 95 LEU A O 1
ATOM 686 N N . ARG A 1 96 ? -7.103 6.672 7.512 1.00 95.56 96 ARG A N 1
ATOM 687 C CA . ARG A 1 96 ? -8.008 7.458 8.350 1.00 95.56 96 ARG A CA 1
ATOM 688 C C . ARG A 1 96 ? -9.436 7.120 7.994 1.00 95.56 96 ARG A C 1
ATOM 690 O O . ARG A 1 96 ? -9.784 7.042 6.811 1.00 95.56 96 ARG A O 1
ATOM 697 N N . ILE A 1 97 ? -10.247 6.919 9.017 1.00 95.31 97 ILE A N 1
ATOM 698 C CA . ILE A 1 97 ? -11.646 6.570 8.852 1.00 95.31 97 ILE A CA 1
ATOM 699 C C . ILE A 1 97 ? -12.490 7.278 9.896 1.00 95.31 97 ILE A C 1
ATOM 701 O O . ILE A 1 97 ? -12.135 7.321 11.072 1.00 95.31 97 ILE A O 1
ATOM 705 N N . LYS A 1 98 ? -13.633 7.796 9.463 1.00 96.25 98 LYS A N 1
ATOM 706 C CA . LYS A 1 98 ? -14.669 8.317 10.345 1.00 96.25 98 LYS A CA 1
ATOM 707 C C . LYS A 1 98 ? -15.990 7.626 10.007 1.00 96.25 98 LYS A C 1
ATOM 709 O O . LYS A 1 98 ? -16.565 7.917 8.953 1.00 96.25 98 LYS A O 1
ATOM 714 N N . PRO A 1 99 ? -16.445 6.676 10.838 1.00 96.25 99 PRO A N 1
ATOM 715 C CA . PRO A 1 99 ? -17.728 6.027 10.647 1.00 96.25 99 PRO A CA 1
ATOM 716 C C . PRO A 1 99 ? -18.871 6.849 11.227 1.00 96.25 99 PRO A C 1
ATOM 718 O O . PRO A 1 99 ? -18.714 7.548 12.224 1.00 96.25 99 PRO A O 1
ATOM 721 N N . GLN A 1 100 ? -20.035 6.696 10.615 1.00 96.00 100 GLN A N 1
ATOM 722 C CA . GLN A 1 100 ? -21.316 7.155 11.115 1.00 96.00 100 GLN A C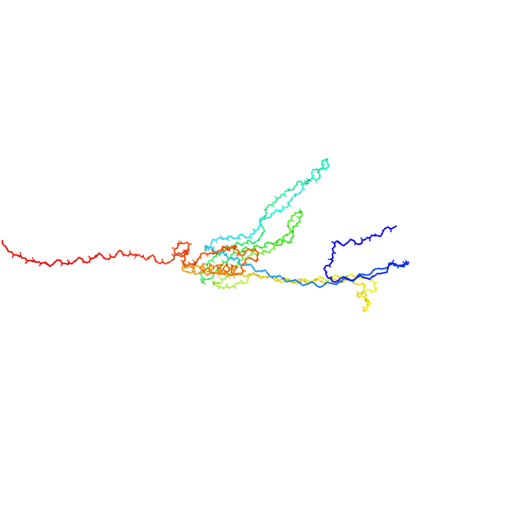A 1
ATOM 723 C C . GLN A 1 100 ? -22.357 6.067 10.843 1.00 96.00 100 GLN A C 1
ATOM 725 O O . GLN A 1 100 ? -22.628 5.717 9.693 1.00 96.00 100 GLN A O 1
ATOM 730 N N . ILE A 1 101 ? -22.940 5.512 11.898 1.00 95.00 101 ILE A N 1
ATOM 731 C CA . ILE A 1 101 ? -23.979 4.489 11.791 1.00 95.00 101 ILE A CA 1
ATOM 732 C C . ILE A 1 101 ? -25.330 5.173 11.555 1.00 95.00 101 ILE A C 1
ATOM 734 O O . ILE A 1 101 ? -25.784 5.982 12.361 1.00 95.00 101 ILE A O 1
ATOM 738 N N . ASN A 1 102 ? -25.989 4.820 10.454 1.00 93.00 102 ASN A N 1
ATOM 739 C CA . ASN A 1 102 ? -27.323 5.291 10.101 1.00 93.00 102 ASN A CA 1
ATOM 740 C C . ASN A 1 102 ? -28.412 4.304 10.555 1.00 93.00 102 ASN A C 1
ATOM 742 O O . ASN A 1 102 ? -28.154 3.150 10.918 1.00 93.00 102 ASN A O 1
ATOM 746 N N . GLU A 1 103 ? -29.666 4.758 10.507 1.00 87.12 103 GLU A N 1
ATOM 747 C CA . GLU A 1 103 ? -30.824 3.887 10.712 1.00 87.12 103 GLU A CA 1
ATOM 748 C C . GLU A 1 103 ? -30.848 2.779 9.643 1.00 87.12 103 GLU A C 1
ATOM 750 O O . GLU A 1 103 ? -30.629 3.036 8.460 1.00 87.12 103 GLU A O 1
ATOM 755 N N . GLY A 1 104 ? -31.082 1.529 10.058 1.00 85.31 104 GLY A N 1
ATOM 756 C CA . GLY A 1 104 ? -31.088 0.375 9.148 1.00 85.31 104 GLY A CA 1
ATOM 757 C C . GLY A 1 104 ? -29.752 -0.363 8.985 1.00 85.31 104 GLY A C 1
ATOM 758 O O . GLY A 1 104 ? -29.586 -1.067 7.999 1.00 85.31 104 GLY A O 1
ATOM 759 N N . ASN A 1 105 ? -28.814 -0.243 9.937 1.00 89.25 105 ASN A N 1
ATOM 760 C CA . ASN A 1 105 ? -27.500 -0.924 9.922 1.00 89.25 105 ASN A CA 1
ATOM 761 C C . ASN A 1 105 ? -26.590 -0.545 8.738 1.00 89.25 105 ASN A C 1
ATOM 763 O O . ASN A 1 105 ? -25.608 -1.233 8.469 1.00 89.25 105 ASN A O 1
ATOM 767 N N . ALA A 1 106 ? -26.883 0.553 8.045 1.00 93.81 106 ALA A N 1
ATOM 768 C CA . ALA A 1 106 ? -25.962 1.124 7.078 1.00 93.81 106 ALA A CA 1
ATOM 769 C C . ALA A 1 106 ? -24.915 1.979 7.804 1.00 93.81 106 ALA A C 1
ATOM 771 O O . ALA A 1 106 ? -25.240 2.736 8.718 1.00 93.81 106 ALA A O 1
ATOM 772 N N . VAL A 1 107 ? -23.661 1.881 7.384 1.00 94.94 107 VAL A N 1
ATOM 773 C CA . VAL A 1 107 ? -22.535 2.654 7.901 1.00 94.94 107 VAL A CA 1
ATOM 774 C C . VAL A 1 107 ? -22.067 3.597 6.804 1.00 94.94 107 VAL A C 1
ATOM 776 O O . VAL A 1 107 ? -21.639 3.171 5.728 1.00 94.94 107 VAL A O 1
ATOM 779 N N . GLN A 1 108 ? -22.169 4.892 7.067 1.00 95.56 108 GLN A N 1
ATOM 780 C CA . GLN A 1 108 ? -21.534 5.919 6.261 1.00 95.56 108 GLN A CA 1
ATOM 781 C C . GLN A 1 108 ? -20.083 6.077 6.716 1.00 95.56 108 GLN A C 1
ATOM 783 O O . GLN A 1 108 ? -19.808 6.166 7.908 1.00 95.56 108 GLN A O 1
ATOM 788 N N . LEU A 1 109 ? -19.142 6.073 5.776 1.00 95.38 109 LEU A N 1
ATOM 789 C CA . LEU A 1 109 ? -17.712 6.058 6.068 1.00 95.38 109 LEU A CA 1
ATOM 790 C C . LEU A 1 109 ? -17.025 7.143 5.251 1.00 95.38 109 LEU A C 1
ATOM 792 O O . LEU A 1 109 ? -16.993 7.070 4.022 1.00 95.38 109 LEU A O 1
ATOM 796 N N . GLU A 1 110 ? -16.440 8.124 5.936 1.00 96.25 110 GLU A N 1
ATOM 797 C CA . GLU A 1 110 ? -15.436 9.001 5.339 1.00 96.25 110 GLU A CA 1
ATOM 798 C C . GLU A 1 110 ? -14.072 8.326 5.470 1.00 96.25 110 GLU A C 1
ATOM 800 O O . GLU A 1 110 ? -13.620 8.022 6.573 1.00 96.25 110 GLU A O 1
ATOM 805 N N . ILE A 1 111 ? -13.438 8.046 4.332 1.00 94.44 111 ILE A N 1
ATOM 806 C CA . ILE A 1 111 ? -12.220 7.240 4.258 1.00 94.44 111 ILE A CA 1
ATOM 807 C C . ILE A 1 111 ? -11.154 8.034 3.523 1.00 94.44 111 ILE A C 1
ATOM 809 O O . ILE A 1 111 ? -11.385 8.531 2.418 1.00 94.44 111 ILE A O 1
ATOM 813 N N . SER A 1 112 ? -9.967 8.094 4.117 1.00 95.25 112 SER A N 1
ATOM 814 C CA . SER A 1 112 ? -8.744 8.570 3.481 1.00 95.25 112 SER A CA 1
ATOM 815 C C . SER A 1 112 ? -7.669 7.509 3.661 1.00 95.25 112 SER A C 1
ATOM 817 O O . SER A 1 112 ? -7.182 7.298 4.769 1.00 95.25 112 SER A O 1
ATOM 819 N N . GLN A 1 113 ? -7.299 6.833 2.579 1.00 92.12 113 GLN A N 1
ATOM 820 C CA . GLN A 1 113 ? -6.240 5.834 2.589 1.00 92.12 113 GLN A CA 1
ATOM 821 C C . GLN A 1 113 ? -5.113 6.271 1.659 1.00 92.12 113 GLN A C 1
ATOM 823 O O . GLN A 1 113 ? -5.326 6.482 0.467 1.00 92.12 113 GLN A O 1
ATOM 828 N N . ASP A 1 114 ? -3.910 6.332 2.210 1.00 92.00 114 ASP A N 1
ATOM 829 C CA . ASP A 1 114 ? -2.662 6.560 1.501 1.00 92.00 114 ASP A CA 1
ATOM 830 C C . ASP A 1 114 ? -1.774 5.322 1.646 1.00 92.00 114 ASP A C 1
ATOM 832 O O . ASP A 1 114 ? -1.591 4.791 2.736 1.00 92.00 114 ASP A O 1
ATOM 836 N N . VAL A 1 115 ? -1.221 4.847 0.537 1.00 90.81 115 VAL A N 1
ATOM 837 C CA . VAL A 1 115 ? -0.225 3.777 0.502 1.00 90.81 115 VAL A CA 1
ATOM 838 C C . VAL A 1 115 ? 0.974 4.287 -0.276 1.00 90.81 115 VAL A C 1
ATOM 840 O O . VAL A 1 115 ? 0.923 4.440 -1.502 1.00 90.81 115 VAL A O 1
ATOM 843 N N . GLU A 1 116 ? 2.049 4.556 0.449 1.00 91.12 116 GLU A N 1
ATOM 844 C CA . GLU A 1 116 ? 3.343 4.937 -0.092 1.00 91.12 116 GLU A CA 1
ATOM 845 C C . GLU A 1 116 ? 4.316 3.756 -0.016 1.00 91.12 116 GLU A C 1
ATOM 847 O O . GLU A 1 116 ? 4.353 3.026 0.971 1.00 91.12 116 GLU A O 1
ATOM 852 N N . ASP A 1 117 ? 5.084 3.549 -1.083 1.00 88.44 117 ASP A N 1
ATOM 853 C CA . ASP A 1 117 ? 6.064 2.463 -1.190 1.00 88.44 117 ASP A CA 1
ATOM 854 C C . ASP A 1 117 ? 7.356 2.976 -1.835 1.00 88.44 117 ASP A C 1
ATOM 856 O O . ASP A 1 117 ? 7.302 3.819 -2.737 1.00 88.44 117 ASP A O 1
ATOM 860 N N . VAL A 1 118 ? 8.513 2.491 -1.383 1.00 86.69 118 VAL A N 1
ATOM 861 C CA . VAL A 1 118 ? 9.837 2.964 -1.818 1.00 86.69 118 VAL A CA 1
ATOM 862 C C . VAL A 1 118 ? 10.315 2.142 -3.013 1.00 86.69 118 VAL A C 1
ATOM 864 O O . VAL A 1 118 ? 10.470 0.931 -2.926 1.00 86.69 118 VAL A O 1
ATOM 867 N N . ILE A 1 119 ? 10.600 2.807 -4.133 1.00 84.56 119 ILE A N 1
ATOM 868 C CA . ILE A 1 119 ? 11.054 2.154 -5.372 1.00 84.56 119 ILE A CA 1
ATOM 869 C C . ILE A 1 119 ? 12.580 2.072 -5.423 1.00 84.56 119 ILE A C 1
ATOM 871 O O . ILE A 1 119 ? 13.146 1.065 -5.840 1.00 84.56 119 ILE A O 1
ATOM 875 N N . ALA A 1 120 ? 13.251 3.164 -5.058 1.00 82.25 120 ALA A N 1
ATOM 876 C CA . ALA A 1 120 ? 14.694 3.298 -5.182 1.00 82.25 120 ALA A CA 1
ATOM 87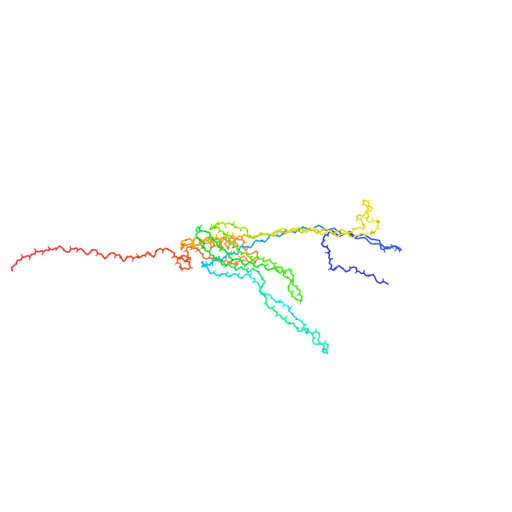7 C C . ALA A 1 120 ? 15.222 4.296 -4.156 1.00 82.25 120 ALA A C 1
ATOM 879 O O . ALA A 1 120 ? 14.602 5.335 -3.934 1.00 82.25 120 ALA A O 1
ATOM 880 N N . ASP A 1 121 ? 16.383 4.002 -3.578 1.00 79.62 121 ASP A N 1
ATOM 881 C CA . ASP A 1 121 ? 17.101 4.927 -2.708 1.00 79.62 121 ASP A CA 1
ATOM 882 C C . ASP A 1 121 ? 18.200 5.611 -3.524 1.00 79.62 121 ASP A C 1
ATOM 884 O O . ASP A 1 121 ? 19.057 4.943 -4.109 1.00 79.62 121 ASP A O 1
ATOM 888 N N . THR A 1 122 ? 18.146 6.937 -3.634 1.00 81.44 122 THR A N 1
ATOM 889 C CA . THR A 1 122 ? 19.153 7.715 -4.368 1.00 81.44 122 THR A CA 1
ATOM 890 C C . THR A 1 122 ? 19.882 8.652 -3.409 1.00 81.44 122 THR A C 1
ATOM 892 O O . THR A 1 122 ? 19.318 9.026 -2.382 1.00 81.44 122 THR A O 1
ATOM 895 N N . PRO A 1 123 ? 21.102 9.122 -3.735 1.00 73.44 123 PRO A N 1
ATOM 896 C CA . PRO A 1 123 ? 21.809 10.100 -2.900 1.00 73.44 123 PRO A CA 1
ATOM 897 C C . PRO A 1 123 ? 21.051 11.424 -2.687 1.00 73.44 123 PRO A C 1
ATOM 899 O O . PRO A 1 123 ? 21.403 12.191 -1.796 1.00 73.44 123 PRO A O 1
ATOM 902 N N . GLN A 1 124 ? 20.036 11.705 -3.513 1.00 74.38 124 GLN A N 1
ATOM 903 C CA . GLN A 1 124 ? 19.164 12.882 -3.417 1.00 74.38 124 GLN A CA 1
ATOM 904 C C . GLN A 1 124 ? 17.863 12.597 -2.637 1.00 74.38 124 GLN A C 1
ATOM 906 O O . GLN A 1 124 ? 17.031 13.484 -2.480 1.00 74.38 124 GLN A O 1
ATOM 911 N N . GLY A 1 125 ? 17.676 11.370 -2.145 1.00 77.38 125 GLY A N 1
ATOM 912 C CA . GLY A 1 125 ? 16.486 10.915 -1.430 1.00 77.38 125 GLY A CA 1
ATOM 913 C C . GLY A 1 125 ? 15.778 9.738 -2.116 1.00 77.38 125 GLY A C 1
ATOM 914 O O . GLY A 1 125 ? 16.025 9.444 -3.294 1.00 77.38 125 GLY A O 1
ATOM 915 N N . PRO A 1 126 ? 14.893 9.039 -1.390 1.00 85.00 126 PRO A N 1
ATOM 916 C CA . PRO A 1 126 ? 14.169 7.900 -1.928 1.00 85.00 126 PRO A CA 1
ATOM 917 C C . PRO A 1 126 ? 13.079 8.338 -2.916 1.00 85.00 126 PRO A C 1
ATOM 919 O O . PRO A 1 126 ? 12.343 9.295 -2.682 1.00 85.00 126 PRO A O 1
ATOM 922 N N . THR A 1 127 ? 12.943 7.603 -4.019 1.00 87.25 127 THR A N 1
ATOM 923 C CA . THR A 1 127 ? 11.797 7.715 -4.931 1.00 87.25 127 THR A CA 1
ATOM 924 C C . THR A 1 127 ? 10.669 6.831 -4.415 1.00 87.25 127 THR A C 1
ATOM 926 O O . THR A 1 127 ? 10.866 5.626 -4.246 1.00 87.25 127 THR A O 1
ATOM 929 N N . THR A 1 128 ? 9.485 7.403 -4.196 1.00 88.94 128 THR A N 1
ATOM 930 C CA . THR A 1 128 ? 8.310 6.674 -3.703 1.00 88.94 128 THR A CA 1
ATOM 931 C C . THR A 1 128 ? 7.191 6.622 -4.743 1.00 88.94 128 THR A C 1
ATOM 933 O O . THR A 1 128 ? 6.996 7.548 -5.529 1.00 88.94 128 THR A O 1
ATOM 936 N N . THR A 1 129 ? 6.435 5.523 -4.760 1.00 89.75 129 THR A N 1
ATOM 937 C CA . THR A 1 129 ? 5.096 5.498 -5.363 1.00 89.75 129 THR A CA 1
ATOM 938 C C . THR A 1 129 ? 4.073 5.871 -4.309 1.00 89.75 129 THR A C 1
ATOM 940 O O . THR A 1 129 ? 4.178 5.407 -3.179 1.00 89.75 129 THR A O 1
ATOM 943 N N . LYS A 1 130 ? 3.051 6.641 -4.687 1.00 90.31 130 LYS A N 1
ATOM 944 C CA . LYS A 1 130 ? 1.906 6.949 -3.829 1.00 90.31 130 LYS A CA 1
ATOM 945 C C . LYS A 1 130 ? 0.617 6.486 -4.492 1.00 90.31 130 LYS A C 1
ATOM 947 O O . LYS A 1 130 ? 0.365 6.792 -5.655 1.00 90.31 130 LYS A O 1
ATOM 952 N N . ARG A 1 131 ? -0.202 5.757 -3.743 1.00 89.75 131 ARG A N 1
ATOM 953 C CA . ARG A 1 131 ? -1.572 5.373 -4.097 1.00 89.75 131 ARG A CA 1
ATOM 954 C C . ARG A 1 131 ? -2.477 5.989 -3.040 1.00 89.75 131 ARG A C 1
ATOM 956 O O . ARG A 1 131 ? -2.269 5.728 -1.864 1.00 89.75 131 ARG A O 1
ATOM 963 N N . SER A 1 132 ? -3.426 6.825 -3.440 1.00 91.56 132 SER A N 1
ATOM 964 C CA . SER A 1 132 ? -4.281 7.567 -2.510 1.00 91.56 132 SER A CA 1
ATOM 965 C C . SER A 1 132 ? -5.737 7.450 -2.933 1.00 91.56 132 SER A C 1
ATOM 967 O O . SER A 1 132 ? -6.040 7.535 -4.125 1.00 91.56 132 SER A O 1
ATOM 969 N N . ILE A 1 133 ? -6.627 7.256 -1.966 1.00 92.56 133 ILE A N 1
ATOM 970 C CA . ILE A 1 133 ? -8.073 7.290 -2.158 1.00 92.56 133 ILE A CA 1
ATOM 971 C C . ILE A 1 133 ? -8.709 8.103 -1.034 1.00 92.56 133 ILE A C 1
ATOM 973 O O . ILE A 1 133 ? -8.461 7.863 0.147 1.00 92.56 133 ILE A O 1
ATOM 977 N N . LYS A 1 134 ? -9.561 9.055 -1.417 1.00 94.69 134 LYS A N 1
ATOM 978 C CA . LYS A 1 134 ? -10.421 9.798 -0.500 1.00 94.69 134 LYS A CA 1
ATOM 979 C C . LYS A 1 134 ? -11.852 9.706 -1.000 1.00 94.69 134 LYS A C 1
ATOM 981 O O . LYS A 1 134 ? -12.139 10.145 -2.111 1.00 94.69 134 LYS A O 1
ATOM 986 N N . THR A 1 135 ? -12.730 9.104 -0.209 1.00 95.19 135 THR A N 1
ATOM 987 C CA . THR A 1 135 ? -14.120 8.868 -0.607 1.00 95.19 135 THR A CA 1
ATOM 988 C C . THR A 1 135 ? -15.053 8.886 0.599 1.00 95.19 135 THR A C 1
ATOM 990 O O . THR A 1 135 ? -14.619 8.688 1.733 1.00 95.19 135 THR A O 1
ATOM 993 N N . ASN A 1 136 ? -16.335 9.135 0.345 1.00 95.25 136 ASN A N 1
ATOM 994 C CA . ASN A 1 136 ? -17.408 8.994 1.321 1.00 95.25 136 ASN A CA 1
ATOM 995 C C . ASN A 1 136 ? -18.417 7.999 0.747 1.00 95.25 136 ASN A C 1
ATOM 997 O O . ASN A 1 136 ? -18.960 8.224 -0.337 1.00 95.25 136 A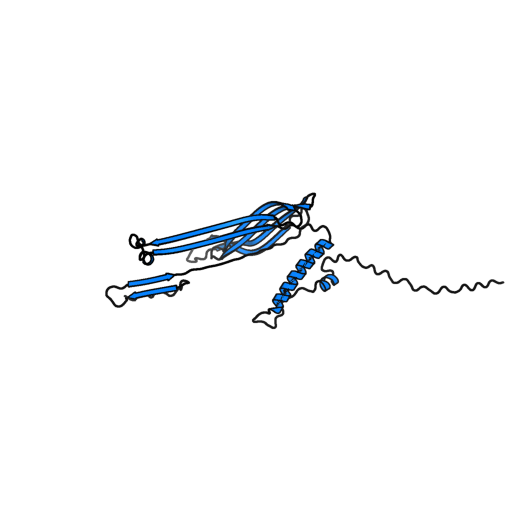SN A O 1
ATOM 1001 N N . VAL A 1 137 ? -18.602 6.874 1.432 1.00 95.00 137 VAL A N 1
ATOM 1002 C CA . VAL A 1 137 ? -19.398 5.741 0.947 1.00 95.00 137 VAL A CA 1
ATOM 1003 C C . VAL A 1 137 ? -20.405 5.305 1.999 1.00 95.00 137 VAL A C 1
ATOM 1005 O O . VAL A 1 137 ? -20.163 5.440 3.195 1.00 95.00 137 VAL A O 1
ATOM 1008 N N . LEU A 1 138 ? -21.526 4.754 1.544 1.00 95.00 138 LEU A N 1
ATOM 1009 C CA . LEU A 1 138 ? -22.520 4.096 2.385 1.00 95.00 138 LEU A CA 1
ATOM 1010 C C . LEU A 1 138 ? -22.440 2.590 2.126 1.00 95.00 138 LEU A C 1
ATOM 1012 O O . LEU A 1 138 ? -22.519 2.166 0.973 1.00 95.00 138 LEU A O 1
ATOM 1016 N N . VAL A 1 139 ? -22.264 1.798 3.180 1.00 95.44 139 VAL A N 1
ATOM 1017 C CA . VAL A 1 139 ? -22.118 0.337 3.102 1.00 95.44 139 VAL A CA 1
ATOM 1018 C C . VAL A 1 139 ? -22.974 -0.306 4.182 1.00 95.44 139 VAL A C 1
ATOM 1020 O O . VAL A 1 139 ? -23.067 0.227 5.281 1.00 95.44 139 VAL A O 1
ATOM 1023 N N . GLU A 1 140 ? -23.606 -1.437 3.897 1.00 95.25 140 GLU A N 1
ATOM 1024 C CA . GLU A 1 140 ? -24.333 -2.189 4.923 1.00 95.25 140 GLU A CA 1
ATOM 1025 C C . GLU A 1 140 ? -23.375 -2.943 5.858 1.00 95.25 140 GLU A C 1
ATOM 1027 O O . GLU A 1 140 ? -22.278 -3.346 5.465 1.00 95.25 140 GLU A O 1
ATOM 1032 N N . ASP A 1 141 ? -23.800 -3.150 7.102 1.00 94.69 141 ASP A N 1
ATOM 1033 C CA . ASP A 1 141 ? -23.073 -3.956 8.083 1.00 94.69 141 ASP A CA 1
ATOM 1034 C C . ASP A 1 141 ? -22.725 -5.357 7.544 1.00 94.69 141 ASP A C 1
ATOM 1036 O O . ASP A 1 141 ? -23.583 -6.079 7.030 1.00 94.69 141 ASP A O 1
ATOM 1040 N N . GLY A 1 142 ? -21.452 -5.746 7.652 1.00 92.56 142 GLY A N 1
ATOM 1041 C CA . GLY A 1 142 ? -20.963 -7.068 7.257 1.00 92.56 142 GLY A CA 1
ATOM 1042 C C . GLY A 1 142 ? -20.810 -7.293 5.747 1.00 92.56 142 GLY A C 1
ATOM 1043 O O . GLY A 1 142 ? -20.469 -8.401 5.326 1.00 92.56 142 GLY A O 1
ATOM 1044 N N . GLN A 1 143 ? -21.060 -6.282 4.910 1.00 93.38 143 GLN A N 1
ATOM 1045 C CA . GLN A 1 143 ? -20.905 -6.392 3.457 1.00 93.38 143 GLN A CA 1
ATOM 1046 C C . GLN A 1 143 ? -19.566 -5.842 2.972 1.00 93.38 143 GLN A C 1
ATOM 1048 O O . GLN A 1 143 ? -18.993 -4.920 3.545 1.00 93.38 143 GLN A O 1
ATOM 1053 N N . ILE A 1 144 ? -19.061 -6.401 1.871 1.00 94.06 144 ILE A N 1
ATOM 1054 C CA . ILE A 1 144 ? -17.831 -5.924 1.237 1.00 94.06 144 ILE A CA 1
ATOM 1055 C C . ILE A 1 144 ? -18.191 -4.956 0.111 1.00 94.06 144 ILE A C 1
ATOM 1057 O O . ILE A 1 144 ? -18.862 -5.343 -0.846 1.00 94.06 144 ILE A O 1
ATOM 1061 N N . LEU A 1 145 ? -17.687 -3.724 0.187 1.00 94.06 145 LEU A N 1
ATOM 1062 C CA . LEU A 1 145 ? -17.769 -2.736 -0.888 1.00 94.06 145 LEU A CA 1
ATOM 1063 C C . LEU A 1 145 ? -16.406 -2.569 -1.570 1.00 94.06 145 LEU A C 1
ATOM 1065 O O . LEU A 1 145 ? -15.368 -2.466 -0.914 1.00 94.06 145 LEU A O 1
ATOM 1069 N N . VAL A 1 146 ? -16.410 -2.476 -2.900 1.00 93.75 146 VAL A N 1
ATOM 1070 C CA . VAL A 1 146 ? -15.239 -2.044 -3.675 1.00 93.75 146 VAL A CA 1
ATOM 1071 C C . VAL A 1 146 ? -15.198 -0.517 -3.687 1.00 93.75 146 VAL A C 1
ATOM 1073 O O . VAL A 1 146 ? -16.068 0.117 -4.277 1.00 93.75 146 VAL A O 1
ATOM 1076 N N . LEU A 1 147 ? -14.184 0.076 -3.054 1.00 91.88 147 LEU A N 1
ATOM 1077 C CA . LEU A 1 147 ? -13.998 1.533 -3.029 1.00 91.88 147 LEU A CA 1
ATOM 1078 C C . LEU A 1 147 ? -13.449 2.065 -4.351 1.00 91.88 147 LEU A C 1
ATOM 1080 O O . LEU A 1 147 ? -13.728 3.196 -4.741 1.00 91.88 147 LEU A O 1
ATOM 1084 N N . GLY A 1 148 ? -12.655 1.246 -5.038 1.00 90.00 148 GLY A N 1
ATOM 1085 C CA . GLY A 1 148 ? -12.076 1.595 -6.321 1.00 90.00 148 GLY A CA 1
ATOM 1086 C C . GLY A 1 148 ? -11.037 0.588 -6.788 1.00 90.00 148 GLY A C 1
ATOM 1087 O O . GLY A 1 148 ? -10.730 -0.398 -6.114 1.00 90.00 148 GLY A O 1
ATOM 1088 N N . GLY A 1 149 ? -10.480 0.859 -7.961 1.00 89.38 149 GLY A N 1
ATOM 1089 C CA . GLY A 1 149 ? -9.411 0.065 -8.537 1.00 89.38 149 GLY A CA 1
ATOM 1090 C C . GLY A 1 149 ? -8.748 0.758 -9.719 1.00 89.38 149 GLY A C 1
ATOM 1091 O O . GLY A 1 149 ? -9.291 1.705 -10.284 1.00 89.38 149 GLY A O 1
ATOM 1092 N N . LEU A 1 150 ? -7.564 0.277 -10.084 1.00 91.00 150 LEU A N 1
ATOM 1093 C CA . LEU A 1 150 ? -6.820 0.695 -11.266 1.00 91.00 150 LEU A CA 1
ATOM 1094 C C . LEU A 1 150 ? -6.380 -0.559 -12.015 1.00 91.00 150 LEU A C 1
ATOM 1096 O O . LEU A 1 150 ? -5.714 -1.417 -11.440 1.00 91.00 150 LEU A O 1
ATOM 1100 N N . MET A 1 151 ? -6.728 -0.647 -13.294 1.00 92.50 151 MET A N 1
ATOM 1101 C CA . MET A 1 151 ? -6.132 -1.607 -14.215 1.00 92.50 151 MET A CA 1
ATOM 1102 C C . MET A 1 151 ? -5.324 -0.826 -15.244 1.00 92.50 151 MET A C 1
ATOM 1104 O O . MET A 1 151 ? -5.875 0.011 -15.953 1.00 92.50 151 MET A O 1
ATOM 1108 N N . ASP A 1 152 ? -4.029 -1.095 -15.293 1.00 91.81 152 ASP A N 1
ATOM 1109 C CA . ASP A 1 152 ? -3.065 -0.426 -16.159 1.00 91.81 152 ASP A CA 1
ATOM 1110 C C . ASP A 1 152 ? -2.311 -1.489 -16.972 1.00 91.81 152 ASP A C 1
ATOM 1112 O O . ASP A 1 152 ? -1.828 -2.478 -16.414 1.00 91.81 152 ASP A O 1
ATOM 1116 N N . ASP A 1 153 ? -2.281 -1.328 -18.294 1.00 95.31 153 ASP A N 1
ATOM 1117 C CA . ASP A 1 153 ? -1.567 -2.201 -19.233 1.00 95.31 153 ASP A CA 1
ATOM 1118 C C . ASP A 1 153 ? -0.725 -1.310 -20.148 1.00 95.31 153 ASP A C 1
ATOM 1120 O O . ASP A 1 153 ? -1.250 -0.499 -20.914 1.00 95.31 153 ASP A O 1
ATOM 1124 N N . SER A 1 154 ? 0.591 -1.451 -20.037 1.00 93.75 154 SER A N 1
ATOM 1125 C CA . SER A 1 154 ? 1.575 -0.672 -20.772 1.00 93.75 154 SER A CA 1
ATOM 1126 C C . SER A 1 154 ? 2.388 -1.598 -21.666 1.00 93.75 154 SER A C 1
ATOM 1128 O O . SER A 1 154 ? 2.999 -2.564 -21.204 1.00 93.75 154 SER A O 1
ATOM 1130 N N . LEU A 1 155 ? 2.407 -1.293 -22.965 1.00 95.75 155 LEU A N 1
ATOM 1131 C CA . LEU A 1 155 ? 3.237 -1.968 -23.955 1.00 95.75 155 LEU A CA 1
ATOM 1132 C C . LEU A 1 155 ? 4.219 -0.960 -24.547 1.00 95.75 155 LEU A C 1
ATOM 1134 O O . LEU A 1 155 ? 3.833 -0.042 -25.268 1.00 95.75 155 LEU A O 1
ATOM 1138 N N . ASN A 1 156 ? 5.500 -1.149 -24.250 1.00 95.12 156 ASN A N 1
ATOM 1139 C CA . ASN A 1 156 ? 6.587 -0.335 -24.770 1.00 95.12 156 ASN A CA 1
ATOM 1140 C C . ASN A 1 156 ? 7.440 -1.183 -25.718 1.00 95.12 156 ASN A C 1
ATOM 1142 O O . ASN A 1 156 ? 8.164 -2.082 -25.286 1.00 95.12 156 ASN A O 1
ATOM 1146 N N . GLU A 1 157 ? 7.334 -0.912 -27.018 1.00 94.75 157 GLU A N 1
ATOM 1147 C CA . GLU A 1 157 ? 8.172 -1.530 -28.042 1.00 94.75 157 GLU A CA 1
ATOM 1148 C C . GLU A 1 157 ? 9.196 -0.516 -28.564 1.00 94.75 157 GLU A C 1
ATOM 1150 O O . GLU A 1 157 ? 8.849 0.505 -29.155 1.00 94.75 157 GLU A O 1
ATOM 1155 N N . ASN A 1 158 ? 10.478 -0.823 -28.375 1.00 93.81 158 ASN A N 1
ATOM 1156 C CA . ASN A 1 158 ? 11.596 -0.066 -28.918 1.00 93.81 158 ASN A CA 1
ATOM 1157 C C . ASN A 1 158 ? 12.314 -0.916 -29.970 1.00 93.81 158 ASN A C 1
ATOM 1159 O O . ASN A 1 158 ? 12.811 -2.005 -29.671 1.00 93.81 158 ASN A O 1
ATOM 1163 N N . VAL A 1 159 ? 12.358 -0.419 -31.206 1.00 92.19 159 VAL A N 1
ATOM 1164 C CA . VAL A 1 159 ? 13.028 -1.078 -32.330 1.00 92.19 159 VAL A CA 1
ATOM 1165 C C . VAL A 1 159 ? 14.108 -0.156 -32.878 1.00 92.19 159 VAL A C 1
ATOM 1167 O O . VAL A 1 159 ? 13.816 0.893 -33.445 1.00 92.19 159 VAL A O 1
ATOM 1170 N N . GLN A 1 160 ? 15.359 -0.586 -32.767 1.00 91.31 160 GLN A N 1
ATOM 1171 C CA . GLN A 1 160 ? 16.509 0.048 -33.404 1.00 91.31 160 GLN A CA 1
ATOM 1172 C C . GLN A 1 160 ? 16.945 -0.829 -34.574 1.00 91.31 160 GLN A C 1
ATOM 1174 O O . GLN A 1 160 ? 17.141 -2.030 -34.407 1.00 91.31 160 GLN A O 1
ATOM 1179 N N . LYS A 1 161 ? 17.075 -0.268 -35.775 1.00 92.25 161 LYS A N 1
ATOM 1180 C CA . LYS A 1 161 ? 17.440 -1.040 -36.971 1.00 92.25 161 LYS A CA 1
ATOM 1181 C C . LYS A 1 161 ? 18.332 -0.240 -37.906 1.00 92.25 161 LYS A C 1
ATOM 1183 O O . LYS A 1 161 ? 18.237 0.985 -37.955 1.00 92.25 161 LYS A O 1
ATOM 1188 N N . VAL A 1 162 ? 19.152 -0.942 -38.684 1.00 92.19 162 VAL A N 1
ATOM 1189 C CA . VAL A 1 162 ? 19.892 -0.344 -39.802 1.00 92.19 162 VAL A CA 1
ATOM 1190 C C . VAL A 1 162 ? 18.914 -0.064 -40.955 1.00 92.19 162 VAL A C 1
ATOM 1192 O O . VAL A 1 162 ? 18.229 -0.999 -41.385 1.00 92.19 162 VAL A O 1
ATOM 1195 N N . PRO A 1 163 ? 18.824 1.174 -41.480 1.00 87.75 163 PRO A N 1
ATOM 1196 C CA . PRO A 1 163 ? 17.961 1.483 -42.621 1.00 87.75 163 PRO A CA 1
ATOM 1197 C C . PRO A 1 163 ? 18.288 0.604 -43.840 1.00 87.75 163 PRO A C 1
ATOM 1199 O O . PRO A 1 163 ? 19.455 0.367 -44.150 1.00 87.75 163 PRO A O 1
ATOM 1202 N N . GLY A 1 164 ? 17.262 0.096 -44.528 1.00 89.56 164 GLY A N 1
ATOM 1203 C CA . GLY A 1 164 ? 17.410 -0.819 -45.666 1.00 89.56 164 GLY A CA 1
ATOM 1204 C C . GLY A 1 164 ? 17.620 -2.276 -45.241 1.00 89.56 164 GLY A C 1
ATOM 1205 O O . GLY A 1 164 ? 16.743 -3.108 -45.455 1.00 89.56 164 GLY A O 1
ATOM 1206 N N . LEU A 1 165 ? 18.750 -2.594 -44.598 1.00 87.12 165 LEU A N 1
ATOM 1207 C CA . LEU A 1 165 ? 19.103 -3.978 -44.231 1.00 87.12 165 LEU A CA 1
ATOM 1208 C C . LEU A 1 165 ? 18.209 -4.575 -43.131 1.00 87.12 165 LEU A C 1
ATOM 1210 O O . LEU A 1 165 ? 17.958 -5.778 -43.131 1.00 87.12 165 LEU A O 1
ATOM 1214 N N . GLY A 1 166 ? 17.694 -3.751 -42.214 1.00 86.50 166 GLY A N 1
ATOM 1215 C CA . GLY A 1 166 ? 16.804 -4.194 -41.134 1.00 86.50 166 GLY A CA 1
ATOM 1216 C C . GLY A 1 166 ? 15.380 -4.552 -41.578 1.00 86.50 166 GLY A C 1
ATOM 1217 O O . GLY A 1 166 ? 14.636 -5.153 -40.797 1.00 86.50 166 GLY A O 1
ATOM 1218 N N . ASP A 1 167 ? 15.009 -4.202 -42.815 1.00 89.56 167 ASP A N 1
ATOM 1219 C CA . ASP A 1 167 ? 13.675 -4.426 -43.390 1.00 89.56 167 ASP A CA 1
ATOM 1220 C C . ASP A 1 167 ? 13.609 -5.650 -44.315 1.00 89.56 167 ASP A C 1
ATOM 1222 O O . ASP A 1 167 ? 12.524 -6.061 -44.727 1.00 89.56 167 ASP A O 1
ATOM 1226 N N . VAL A 1 168 ? 14.754 -6.276 -44.610 1.00 92.00 168 VAL A N 1
ATOM 1227 C CA . VAL A 1 168 ? 14.819 -7.485 -45.438 1.00 92.00 168 VAL A CA 1
ATOM 1228 C C . VAL A 1 168 ? 14.120 -8.644 -44.708 1.00 92.00 168 VAL A C 1
ATOM 1230 O O . VAL A 1 168 ? 14.450 -8.926 -43.550 1.00 92.00 168 VAL A O 1
ATOM 1233 N N . PRO A 1 169 ? 13.173 -9.360 -45.345 1.00 84.62 169 PRO A N 1
ATOM 1234 C CA . PRO A 1 169 ? 12.561 -10.539 -44.739 1.00 84.62 169 PRO A CA 1
ATOM 1235 C C . PRO A 1 169 ? 13.628 -11.603 -44.438 1.00 84.62 169 PRO A C 1
ATOM 1237 O O . PRO A 1 169 ? 14.594 -11.748 -45.183 1.00 84.62 169 PRO A O 1
ATOM 1240 N N . ILE A 1 170 ? 13.456 -12.358 -43.347 1.00 84.12 170 ILE A N 1
ATOM 1241 C CA . ILE A 1 170 ? 14.377 -13.409 -42.858 1.00 84.12 170 ILE A CA 1
ATOM 1242 C C . ILE A 1 170 ? 15.696 -12.856 -42.282 1.00 84.12 170 ILE A C 1
ATOM 1244 O O . ILE A 1 170 ? 16.015 -13.138 -41.129 1.00 84.12 170 ILE A O 1
ATOM 1248 N N . LEU A 1 171 ? 16.439 -12.035 -43.031 1.00 85.81 171 LEU A N 1
ATOM 1249 C CA . LEU A 1 171 ? 17.765 -11.538 -42.627 1.00 85.81 171 LEU A CA 1
ATOM 1250 C C . LEU A 1 171 ? 17.726 -10.263 -41.772 1.00 85.81 171 LEU A C 1
ATOM 1252 O O . LEU A 1 171 ? 18.675 -9.990 -41.040 1.00 85.81 171 LEU A O 1
ATOM 1256 N N . GLY A 1 172 ? 16.627 -9.506 -41.799 1.00 83.69 172 GLY A N 1
ATOM 1257 C CA . GLY A 1 172 ? 16.502 -8.243 -41.068 1.00 83.69 172 GLY A CA 1
ATOM 1258 C C . GLY A 1 172 ? 16.629 -8.379 -39.547 1.00 83.69 172 GLY A C 1
ATOM 1259 O O . GLY A 1 172 ? 17.034 -7.422 -38.893 1.00 83.69 172 GLY A O 1
ATOM 1260 N N . ASN A 1 173 ? 16.366 -9.567 -38.976 1.00 85.81 173 ASN A N 1
ATOM 1261 C CA . ASN A 1 173 ? 16.566 -9.851 -37.544 1.00 85.81 173 ASN A CA 1
ATOM 1262 C C . ASN A 1 173 ? 18.018 -9.679 -37.088 1.00 85.81 173 ASN A C 1
ATOM 1264 O O . ASN A 1 173 ? 18.237 -9.330 -35.936 1.00 85.81 173 ASN A O 1
ATOM 1268 N N . LEU A 1 174 ? 18.989 -9.905 -37.976 1.00 86.31 174 LEU A N 1
ATOM 1269 C CA . LEU A 1 174 ? 20.415 -9.771 -37.660 1.00 86.31 174 LEU A CA 1
ATOM 1270 C C . LEU A 1 174 ? 20.861 -8.303 -37.584 1.00 86.31 174 LEU A C 1
ATOM 1272 O O . LEU A 1 174 ? 21.893 -8.004 -36.995 1.00 86.31 174 LEU A O 1
ATOM 1276 N N . PHE A 1 175 ? 20.078 -7.389 -38.164 1.00 88.69 175 PHE A N 1
ATOM 1277 C CA . PHE A 1 175 ? 20.388 -5.960 -38.272 1.00 88.69 175 PHE A CA 1
ATOM 1278 C C . PHE A 1 175 ? 19.416 -5.079 -37.476 1.00 88.69 175 PHE A C 1
ATOM 1280 O O . PHE A 1 175 ? 19.340 -3.866 -37.705 1.00 88.69 175 PHE A O 1
ATOM 1287 N N . ARG A 1 176 ? 18.653 -5.680 -36.553 1.00 89.62 176 ARG A N 1
ATOM 1288 C CA . ARG A 1 176 ? 17.726 -4.970 -35.671 1.00 89.62 176 ARG A CA 1
ATOM 1289 C C . ARG A 1 176 ? 17.823 -5.452 -34.234 1.00 89.62 176 ARG A C 1
ATOM 1291 O O . ARG A 1 176 ? 17.912 -6.643 -33.967 1.00 89.62 176 ARG A O 1
ATOM 1298 N N . TYR A 1 177 ? 17.718 -4.505 -33.320 1.00 88.19 177 TYR A N 1
ATOM 1299 C CA . TYR A 1 177 ? 17.536 -4.723 -31.901 1.00 88.19 177 TYR A CA 1
ATOM 1300 C C . TYR A 1 177 ? 16.093 -4.366 -31.544 1.00 88.19 177 TYR A C 1
ATOM 1302 O O . TYR A 1 177 ? 15.637 -3.253 -31.809 1.00 88.19 177 TYR A O 1
ATOM 1310 N N . ARG A 1 178 ? 15.357 -5.324 -30.975 1.00 90.56 178 ARG A N 1
ATOM 1311 C CA . ARG A 1 178 ? 13.989 -5.123 -30.487 1.00 90.56 178 ARG A CA 1
ATOM 1312 C C . ARG A 1 178 ? 13.967 -5.345 -28.984 1.00 90.56 178 ARG A C 1
ATOM 1314 O O . ARG A 1 178 ? 14.381 -6.399 -28.511 1.00 90.56 178 ARG A O 1
ATOM 1321 N N . ARG A 1 179 ? 13.404 -4.385 -28.261 1.00 91.38 179 ARG A N 1
ATOM 1322 C CA . ARG A 1 179 ? 13.068 -4.503 -26.846 1.00 91.38 179 ARG A CA 1
ATOM 1323 C C . ARG A 1 179 ? 11.573 -4.273 -26.689 1.00 91.38 179 ARG A C 1
ATOM 1325 O O . ARG A 1 179 ? 11.091 -3.185 -26.978 1.00 91.38 179 ARG A O 1
ATOM 1332 N N . THR A 1 180 ? 10.859 -5.289 -26.226 1.00 93.94 180 THR A N 1
ATOM 1333 C CA . THR A 1 180 ? 9.433 -5.195 -25.904 1.00 93.94 180 THR A CA 1
ATOM 1334 C C . THR A 1 180 ? 9.281 -5.371 -24.403 1.00 93.94 180 THR A C 1
ATOM 1336 O O . THR A 1 180 ? 9.728 -6.375 -23.854 1.00 93.94 180 THR A O 1
ATOM 1339 N N . VAL A 1 181 ? 8.677 -4.391 -23.743 1.00 94.12 181 VAL A N 1
ATOM 1340 C CA . VAL A 1 181 ? 8.346 -4.428 -22.319 1.00 94.12 181 VAL A CA 1
ATOM 1341 C C . VAL A 1 181 ? 6.831 -4.368 -22.209 1.00 94.12 181 VAL A C 1
ATOM 1343 O O . VAL A 1 181 ? 6.214 -3.448 -22.744 1.00 94.12 181 VAL A O 1
ATOM 1346 N N . LYS A 1 182 ? 6.238 -5.370 -21.559 1.00 95.00 182 LYS A N 1
ATOM 1347 C CA . LYS A 1 182 ? 4.811 -5.400 -21.245 1.00 95.00 182 LYS A CA 1
ATOM 1348 C C . LYS A 1 182 ? 4.644 -5.387 -19.733 1.00 95.00 182 LYS A C 1
ATOM 1350 O O . LYS A 1 182 ? 5.128 -6.293 -19.063 1.00 95.00 182 LYS A O 1
ATOM 1355 N N . GLU A 1 183 ? 3.944 -4.389 -19.218 1.00 94.56 183 GLU A N 1
ATOM 1356 C CA . GLU A 1 183 ? 3.674 -4.225 -17.793 1.00 94.56 183 GLU A CA 1
ATOM 1357 C C . GLU A 1 183 ? 2.167 -4.199 -17.564 1.00 94.56 183 GLU A C 1
ATOM 1359 O O . GLU A 1 183 ? 1.465 -3.379 -18.146 1.00 94.56 183 GLU A O 1
ATOM 1364 N N . LYS A 1 184 ? 1.667 -5.093 -16.705 1.00 93.88 184 LYS A N 1
ATOM 1365 C CA . LYS A 1 184 ? 0.259 -5.120 -16.299 1.00 93.88 184 LYS A CA 1
ATOM 1366 C C . LYS A 1 184 ? 0.153 -4.926 -14.794 1.00 93.88 184 LYS A C 1
ATOM 1368 O O . LYS A 1 184 ? 0.740 -5.690 -14.031 1.00 93.88 184 LYS A O 1
ATOM 1373 N N . ARG A 1 185 ? -0.623 -3.936 -14.362 1.00 91.06 185 ARG A N 1
ATOM 1374 C CA . ARG A 1 185 ? -0.842 -3.602 -12.952 1.00 91.06 185 ARG A CA 1
ATOM 1375 C C . ARG A 1 185 ? -2.338 -3.622 -12.667 1.00 91.06 185 ARG A C 1
ATOM 1377 O O . ARG A 1 185 ? -3.105 -2.951 -13.345 1.00 91.06 185 ARG A O 1
ATOM 1384 N N . ASN A 1 186 ? -2.747 -4.385 -11.657 1.00 91.31 186 ASN A N 1
ATOM 1385 C CA . ASN A 1 186 ? -4.122 -4.392 -11.166 1.00 91.31 186 ASN A CA 1
ATOM 1386 C C . ASN A 1 186 ? -4.111 -3.997 -9.693 1.00 91.31 186 ASN A C 1
ATOM 1388 O O . ASN A 1 186 ? -3.345 -4.548 -8.905 1.00 91.31 186 ASN A O 1
ATOM 1392 N N . LEU A 1 187 ? -4.970 -3.059 -9.332 1.00 89.69 187 LEU A N 1
ATOM 1393 C CA . LEU A 1 187 ? -5.173 -2.600 -7.972 1.00 89.69 187 LEU A CA 1
ATOM 1394 C C . LEU A 1 187 ? -6.668 -2.590 -7.699 1.00 89.69 187 LEU A C 1
ATOM 1396 O O . LEU A 1 187 ? -7.441 -2.095 -8.513 1.00 89.69 187 LEU A O 1
ATOM 1400 N N . MET A 1 188 ? -7.060 -3.128 -6.553 1.00 90.62 188 MET A N 1
ATOM 1401 C CA . MET A 1 188 ? -8.426 -3.082 -6.050 1.00 90.62 188 MET A CA 1
ATOM 1402 C C . MET A 1 188 ? -8.374 -2.753 -4.566 1.00 90.62 188 MET A C 1
ATOM 1404 O O . MET A 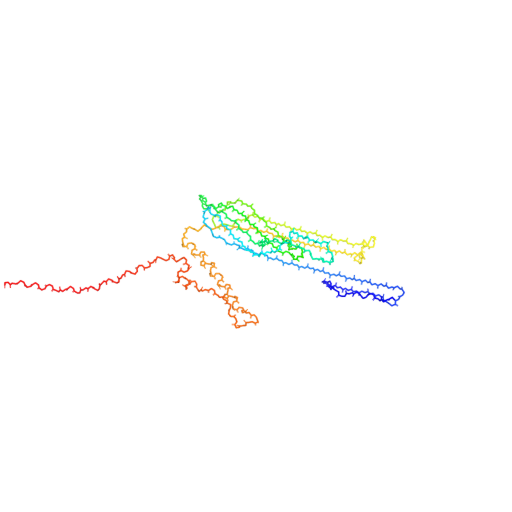1 188 ? -7.509 -3.258 -3.850 1.00 90.62 188 MET A O 1
ATOM 1408 N N . ILE A 1 189 ? -9.286 -1.898 -4.123 1.00 90.62 189 ILE A N 1
ATOM 1409 C CA . ILE A 1 189 ? -9.426 -1.514 -2.723 1.00 90.62 189 ILE A CA 1
ATOM 1410 C C . ILE A 1 189 ? -10.812 -1.948 -2.273 1.00 90.62 189 ILE A C 1
ATOM 1412 O O . ILE A 1 189 ? -11.824 -1.525 -2.835 1.00 90.62 189 ILE A O 1
ATOM 1416 N N . PHE A 1 190 ? -10.833 -2.800 -1.257 1.00 93.38 190 PHE A N 1
ATOM 1417 C CA . PHE A 1 190 ? -12.044 -3.338 -0.659 1.00 93.38 190 PHE A CA 1
ATOM 1418 C C . PHE A 1 190 ? -12.196 -2.803 0.757 1.00 93.38 190 PHE A C 1
ATOM 1420 O O . PHE A 1 190 ? -11.208 -2.587 1.458 1.00 93.38 190 PHE A O 1
ATOM 1427 N N . LEU A 1 191 ? -13.442 -2.646 1.179 1.00 92.81 191 LEU A N 1
ATOM 1428 C CA . LEU A 1 191 ? -13.809 -2.264 2.529 1.00 92.81 191 LEU A CA 1
ATOM 1429 C C . LEU A 1 191 ? -14.862 -3.225 3.057 1.00 92.81 191 LEU A C 1
ATOM 1431 O O . LEU A 1 191 ? -15.802 -3.559 2.345 1.00 92.81 191 LEU A O 1
ATOM 1435 N N . HIS A 1 192 ? -14.712 -3.619 4.316 1.00 94.88 192 HIS A N 1
ATOM 1436 C CA . HIS A 1 192 ? -15.669 -4.448 5.032 1.00 94.88 192 HIS A CA 1
ATOM 1437 C C . HIS A 1 192 ? -15.923 -3.827 6.413 1.00 94.88 192 HIS A C 1
ATOM 1439 O O . HIS A 1 192 ? -15.107 -4.026 7.317 1.00 94.88 192 HIS A O 1
ATOM 1445 N N . PRO A 1 193 ? -16.988 -3.026 6.583 1.00 94.56 193 PRO A N 1
ATOM 1446 C CA . PRO A 1 193 ? -17.367 -2.502 7.883 1.00 94.56 193 PRO A CA 1
ATOM 1447 C C . PRO A 1 193 ? -18.156 -3.541 8.678 1.00 94.56 193 PRO A C 1
ATOM 1449 O O . PRO A 1 193 ? -18.962 -4.288 8.127 1.00 94.56 193 PRO A O 1
ATOM 1452 N N . VAL A 1 194 ? -17.929 -3.555 9.989 1.00 93.44 194 VAL A N 1
ATOM 1453 C CA . VAL A 1 194 ? -18.637 -4.415 10.939 1.00 93.44 194 VAL A CA 1
ATOM 1454 C C . VAL A 1 194 ? -19.029 -3.575 12.147 1.00 93.44 194 VAL A C 1
ATOM 1456 O O . VAL A 1 194 ? -18.170 -2.950 12.774 1.00 93.44 194 VAL A O 1
ATOM 1459 N N . ILE A 1 195 ? -20.315 -3.567 12.490 1.00 93.06 195 ILE A N 1
ATOM 1460 C CA . ILE A 1 195 ? -20.847 -2.859 13.651 1.00 93.06 195 ILE A CA 1
ATOM 1461 C C . ILE A 1 195 ? -20.744 -3.760 14.886 1.00 93.06 195 ILE A C 1
ATOM 1463 O O . ILE A 1 195 ? -21.395 -4.797 14.998 1.00 93.06 195 ILE A O 1
ATOM 1467 N N . LEU A 1 196 ? -19.966 -3.322 15.874 1.00 91.69 196 LEU A N 1
ATOM 1468 C CA . LEU A 1 196 ? -19.843 -3.998 17.164 1.00 91.69 196 LEU A CA 1
ATOM 1469 C C . LEU A 1 196 ? -20.802 -3.362 18.182 1.00 91.69 196 LEU A C 1
ATOM 1471 O O . LEU A 1 196 ? -20.469 -2.357 18.803 1.00 91.69 196 LEU A O 1
ATOM 1475 N N . ARG A 1 197 ? -22.010 -3.926 18.336 1.00 89.12 197 ARG A N 1
ATOM 1476 C CA . ARG A 1 197 ? -23.027 -3.421 19.288 1.00 89.12 197 ARG A CA 1
ATOM 1477 C C . ARG A 1 197 ? -22.847 -3.971 20.702 1.00 89.12 197 ARG A C 1
ATOM 1479 O O . ARG A 1 197 ? -22.918 -3.224 21.673 1.00 89.12 197 ARG A O 1
ATOM 1486 N N . ASP A 1 198 ? -22.600 -5.273 20.796 1.00 87.25 198 ASP A N 1
ATOM 1487 C CA . ASP A 1 198 ? -22.551 -5.993 22.064 1.00 87.25 198 ASP A CA 1
ATOM 1488 C C . ASP A 1 198 ? -21.115 -6.325 22.461 1.00 87.25 198 ASP A C 1
ATOM 1490 O O . ASP A 1 198 ? -20.270 -6.667 21.631 1.00 87.25 198 ASP A O 1
ATOM 1494 N N . SER A 1 199 ? -20.860 -6.337 23.767 1.00 82.62 199 SER A N 1
ATOM 1495 C CA . SER A 1 199 ? -19.573 -6.762 24.326 1.00 82.62 199 SER A CA 1
ATOM 1496 C C . SER A 1 199 ? -19.231 -8.216 23.966 1.00 82.62 199 SER A C 1
ATOM 1498 O O . SER A 1 199 ? -18.060 -8.556 23.783 1.00 82.62 199 SER A O 1
ATOM 1500 N N . ILE A 1 200 ? -20.251 -9.061 23.788 1.00 82.75 200 ILE A N 1
ATOM 1501 C CA . ILE A 1 200 ? -20.115 -10.437 23.297 1.00 82.75 200 ILE A CA 1
ATOM 1502 C C . ILE A 1 200 ? -19.582 -10.434 21.861 1.00 82.75 200 ILE A C 1
ATOM 1504 O O . ILE A 1 200 ? -18.604 -11.126 21.586 1.00 82.75 200 ILE A O 1
ATOM 1508 N N . ALA A 1 201 ? -20.165 -9.626 20.968 1.00 82.62 201 ALA A N 1
ATOM 1509 C CA . ALA A 1 201 ? -19.724 -9.531 19.577 1.00 82.62 201 ALA A CA 1
ATOM 1510 C C . ALA A 1 201 ? -18.260 -9.070 19.494 1.00 82.62 201 ALA A C 1
ATOM 1512 O O . ALA A 1 201 ? -17.440 -9.743 18.871 1.00 82.62 201 ALA A O 1
ATOM 1513 N N . SER A 1 202 ? -17.893 -8.003 20.212 1.00 83.19 202 SER A N 1
ATOM 1514 C CA . SER A 1 202 ? -16.503 -7.524 20.285 1.00 83.19 202 SER A CA 1
ATOM 1515 C C . SER A 1 202 ? -15.532 -8.599 20.784 1.00 83.19 202 SER A C 1
ATOM 1517 O O . SER A 1 202 ? -14.415 -8.723 20.277 1.00 83.19 202 SER A O 1
ATOM 1519 N N . THR A 1 203 ? -15.961 -9.410 21.753 1.00 84.06 203 THR A N 1
ATOM 1520 C CA . THR A 1 203 ? -15.160 -10.510 22.305 1.00 84.06 203 THR A CA 1
ATOM 1521 C C . THR A 1 203 ? -14.941 -11.621 21.278 1.00 84.06 203 THR A C 1
ATOM 1523 O O . THR A 1 203 ? -13.825 -12.124 21.170 1.00 84.06 203 THR A O 1
ATOM 1526 N N . VAL A 1 204 ? -15.966 -11.988 20.502 1.00 85.38 204 VAL A N 1
ATOM 1527 C CA . VAL A 1 204 ? -15.851 -12.990 19.428 1.00 85.38 204 VAL A CA 1
ATOM 1528 C C . VAL A 1 204 ? -14.838 -12.532 18.379 1.00 85.38 204 VAL A C 1
ATOM 1530 O O . VAL A 1 204 ? -13.847 -13.224 18.163 1.00 85.38 204 VAL A O 1
ATOM 1533 N N . TYR A 1 205 ? -14.995 -11.322 17.831 1.00 85.88 205 TYR A N 1
ATOM 1534 C CA . TYR A 1 205 ? -14.064 -10.792 16.826 1.00 85.88 205 TYR A CA 1
ATOM 1535 C C . TYR A 1 205 ? -12.624 -10.689 17.342 1.00 85.88 205 TYR A C 1
ATOM 1537 O O . TYR A 1 205 ? -11.673 -10.983 16.614 1.00 85.88 205 TYR A O 1
ATOM 1545 N N . THR A 1 206 ? -12.450 -10.300 18.607 1.00 86.94 206 THR A N 1
ATOM 1546 C CA . THR A 1 206 ? -11.124 -10.232 19.234 1.00 86.94 206 THR A CA 1
ATOM 1547 C C . THR A 1 206 ? -10.508 -11.621 19.388 1.00 86.94 206 THR A C 1
ATOM 1549 O O . THR A 1 206 ? -9.339 -11.811 19.052 1.00 86.94 206 THR A O 1
ATOM 1552 N N . ASN A 1 207 ? -11.282 -12.602 19.863 1.00 87.75 207 ASN A N 1
ATOM 1553 C CA . ASN A 1 207 ? -10.807 -13.972 20.044 1.00 87.75 207 ASN A CA 1
ATOM 1554 C C . ASN A 1 207 ? -10.417 -14.620 18.717 1.00 87.75 207 ASN A C 1
ATOM 1556 O O . ASN A 1 207 ? -9.363 -15.246 18.658 1.00 87.75 207 ASN A O 1
ATOM 1560 N N . ASP A 1 208 ? -11.212 -14.425 17.665 1.00 88.75 208 ASP A N 1
ATOM 1561 C CA . ASP A 1 208 ? -10.940 -14.973 16.334 1.00 88.75 208 ASP A CA 1
ATOM 1562 C C . ASP A 1 208 ? -9.648 -14.398 15.739 1.00 88.75 208 ASP A C 1
ATOM 1564 O O . ASP A 1 208 ? -8.827 -15.115 15.164 1.00 88.75 208 ASP A O 1
ATOM 1568 N N . LYS A 1 209 ? -9.412 -13.091 15.906 1.00 87.94 209 LYS A N 1
ATOM 1569 C CA . LYS A 1 209 ? -8.150 -12.469 15.477 1.00 87.94 209 LYS A CA 1
ATOM 1570 C C . LYS A 1 209 ? -6.964 -12.948 16.308 1.00 87.94 209 LYS A C 1
ATOM 1572 O O . LYS A 1 209 ? -5.885 -13.184 15.761 1.00 87.94 209 LYS A O 1
ATOM 1577 N N . TYR A 1 210 ? -7.155 -13.105 17.612 1.00 89.00 210 TYR A N 1
ATOM 1578 C CA . TYR A 1 210 ? -6.113 -13.557 18.523 1.00 89.00 210 TYR A CA 1
ATOM 1579 C C . TYR A 1 210 ? -5.695 -15.009 18.246 1.00 89.00 210 TYR A C 1
ATOM 1581 O O . TYR A 1 210 ? -4.500 -15.303 18.159 1.00 89.00 210 TYR A O 1
ATOM 1589 N N . SER A 1 211 ? -6.665 -15.912 18.065 1.00 90.62 211 SER A N 1
ATOM 1590 C CA . SER A 1 211 ? -6.414 -17.315 17.726 1.00 90.62 211 SER A CA 1
ATOM 1591 C C . SER A 1 211 ? -5.708 -17.441 16.379 1.00 90.62 211 SER A C 1
ATOM 1593 O O . SER A 1 211 ? -4.700 -18.141 16.299 1.00 90.62 211 SER A O 1
ATOM 1595 N N . TYR A 1 212 ? -6.136 -16.682 15.367 1.00 91.06 212 TYR A N 1
ATOM 1596 C CA . TYR A 1 212 ? -5.492 -16.654 14.054 1.00 91.06 212 TYR A CA 1
ATOM 1597 C C . TYR A 1 212 ? -3.997 -16.296 14.132 1.00 91.06 212 TYR A C 1
ATOM 1599 O O . TYR A 1 212 ? -3.153 -17.013 13.592 1.00 91.06 212 TYR A O 1
ATOM 1607 N N . ILE A 1 213 ? -3.635 -15.220 14.843 1.00 90.69 213 ILE A N 1
ATOM 1608 C CA . ILE A 1 213 ? -2.225 -14.806 14.988 1.00 90.69 213 ILE A CA 1
ATOM 1609 C C . ILE A 1 213 ? -1.422 -15.870 15.744 1.00 90.69 213 ILE A C 1
ATOM 1611 O O . ILE A 1 213 ? -0.299 -16.206 15.358 1.00 90.69 213 ILE A O 1
ATOM 1615 N N . ARG A 1 214 ? -1.995 -16.432 16.811 1.00 90.12 214 ARG A N 1
ATOM 1616 C CA . ARG A 1 214 ? -1.367 -17.505 17.588 1.00 90.12 214 ARG A CA 1
ATOM 1617 C C . ARG A 1 214 ? -1.103 -18.742 16.726 1.00 90.12 214 ARG A C 1
ATOM 1619 O O . ARG A 1 214 ? -0.016 -19.309 16.799 1.00 90.12 214 ARG A O 1
ATOM 1626 N N . GLU A 1 215 ? -2.062 -19.165 15.908 1.00 91.19 215 GLU A N 1
ATOM 1627 C CA . GLU A 1 215 ? -1.912 -20.309 15.001 1.00 91.19 215 GLU A CA 1
ATOM 1628 C C . GLU A 1 215 ? -0.809 -20.076 13.966 1.00 91.19 215 GLU A C 1
ATOM 1630 O O . GLU A 1 215 ? -0.006 -20.977 13.698 1.00 91.19 215 GLU A O 1
ATOM 1635 N N . GLN A 1 216 ? -0.699 -18.853 13.439 1.00 90.69 216 GLN A N 1
ATOM 1636 C CA . GLN A 1 216 ? 0.407 -18.480 12.558 1.00 90.69 216 GLN A CA 1
ATOM 1637 C C . GLN A 1 216 ? 1.765 -18.567 13.266 1.00 90.69 216 GLN A C 1
ATOM 1639 O O . GLN A 1 216 ? 2.717 -19.098 12.690 1.00 90.69 216 GLN A O 1
ATOM 1644 N N . GLN A 1 217 ? 1.857 -18.109 14.518 1.00 89.69 217 GLN A N 1
ATOM 1645 C CA . GLN A 1 217 ? 3.077 -18.211 15.326 1.00 89.69 217 GLN A CA 1
ATOM 1646 C C . GLN A 1 217 ? 3.442 -19.666 15.642 1.00 89.69 217 GLN A C 1
ATOM 1648 O O . GLN A 1 217 ? 4.605 -20.045 15.521 1.00 89.69 217 GLN A O 1
ATOM 1653 N N . LEU A 1 218 ? 2.462 -20.511 15.976 1.00 89.44 218 LEU A N 1
ATOM 1654 C CA . LEU A 1 218 ? 2.674 -21.945 16.200 1.00 89.44 218 LEU A CA 1
ATOM 1655 C C . LEU A 1 218 ? 3.163 -22.646 14.928 1.00 89.44 218 LEU A C 1
ATOM 1657 O O . LEU A 1 218 ? 4.119 -23.418 14.970 1.00 89.44 218 LEU A O 1
ATOM 1661 N N . SER A 1 219 ? 2.557 -22.330 13.785 1.00 88.31 219 SER A N 1
ATOM 1662 C CA . SER A 1 219 ? 2.953 -22.873 12.481 1.00 88.31 219 SER A CA 1
ATOM 1663 C C . SER A 1 219 ? 4.341 -22.387 12.045 1.00 88.31 219 SER A C 1
ATOM 1665 O O . SER A 1 219 ? 5.073 -23.100 11.356 1.00 88.31 219 SER A O 1
ATOM 1667 N N . ALA A 1 220 ? 4.730 -21.164 12.419 1.00 85.62 220 ALA A N 1
ATOM 1668 C CA . ALA A 1 220 ? 6.084 -20.655 12.214 1.00 85.62 220 ALA A CA 1
ATOM 1669 C C . ALA A 1 220 ? 7.096 -21.370 13.122 1.00 85.62 220 ALA A C 1
ATOM 1671 O O . ALA A 1 220 ? 8.152 -21.782 12.649 1.00 85.62 220 ALA A O 1
ATOM 1672 N N . ARG A 1 221 ? 6.736 -21.608 14.388 1.00 83.62 221 ARG A N 1
ATOM 1673 C CA . ARG A 1 221 ? 7.558 -22.349 15.352 1.00 83.62 221 ARG A CA 1
ATOM 1674 C C . ARG A 1 221 ? 7.818 -23.787 14.907 1.00 83.62 221 ARG A C 1
ATOM 1676 O O . ARG A 1 221 ? 8.951 -24.243 14.986 1.00 83.62 221 ARG A O 1
ATOM 1683 N N . GLN A 1 222 ? 6.799 -24.481 14.394 1.00 82.75 222 GLN A N 1
ATOM 1684 C CA . GLN A 1 222 ? 6.936 -25.853 13.880 1.00 82.75 222 GLN A CA 1
ATOM 1685 C C . GLN A 1 222 ? 7.880 -25.950 12.678 1.00 82.75 222 GLN A C 1
ATOM 1687 O O . GLN A 1 222 ? 8.599 -26.935 12.542 1.00 82.75 222 GLN A O 1
ATOM 1692 N N . ARG A 1 223 ? 7.896 -24.929 11.810 1.00 80.25 223 ARG A N 1
ATOM 1693 C CA . ARG A 1 223 ? 8.843 -24.859 10.688 1.00 80.25 223 ARG A CA 1
ATOM 1694 C C . ARG A 1 223 ? 10.285 -24.635 11.150 1.00 80.25 223 ARG A C 1
ATOM 1696 O O . ARG A 1 223 ? 11.201 -24.997 10.417 1.00 80.25 223 ARG A O 1
ATOM 1703 N N . GLY A 1 224 ? 10.470 -24.092 12.355 1.00 70.19 224 GLY A N 1
ATOM 1704 C CA . GLY A 1 224 ? 11.772 -23.802 12.940 1.00 70.19 224 GLY A CA 1
ATOM 1705 C C . GLY A 1 224 ? 12.542 -22.726 12.171 1.00 70.19 224 GLY A C 1
ATOM 1706 O O . GLY A 1 224 ? 12.180 -22.315 11.067 1.00 70.19 224 GLY A O 1
ATOM 1707 N N . VAL A 1 225 ? 13.638 -22.253 12.757 1.00 77.12 225 VAL A N 1
ATOM 1708 C CA . VAL A 1 225 ? 14.599 -21.400 12.053 1.00 77.12 225 VAL A CA 1
ATOM 1709 C C . VAL A 1 225 ? 15.704 -22.309 11.531 1.00 77.12 225 VAL A C 1
ATOM 1711 O O . VAL A 1 225 ? 16.415 -22.922 12.322 1.00 77.12 225 VAL A O 1
ATOM 1714 N N . ALA A 1 226 ? 15.859 -22.394 10.206 1.00 77.50 226 ALA A N 1
ATOM 1715 C CA . ALA A 1 226 ? 16.739 -23.365 9.539 1.00 77.50 226 ALA A CA 1
ATOM 1716 C C . ALA A 1 226 ? 18.201 -23.375 10.041 1.00 77.50 226 ALA A C 1
ATOM 1718 O O . ALA A 1 226 ? 18.895 -24.373 9.875 1.00 77.50 226 ALA A O 1
ATOM 1719 N N . LEU A 1 227 ? 18.663 -22.279 10.655 1.00 79.06 227 LEU A N 1
ATOM 1720 C CA . LEU A 1 227 ? 20.020 -22.116 11.188 1.00 79.06 227 LEU A CA 1
ATOM 1721 C C . LEU A 1 227 ? 20.077 -21.961 12.721 1.00 79.06 227 LEU A C 1
ATOM 1723 O O . LEU A 1 227 ? 21.169 -21.865 13.273 1.00 79.06 227 LEU A O 1
ATOM 1727 N N . LEU A 1 228 ? 18.931 -21.921 13.412 1.00 80.88 228 LEU A N 1
ATOM 1728 C CA . LEU A 1 228 ? 18.824 -21.729 14.865 1.00 80.88 228 LEU A CA 1
ATOM 1729 C C . LEU A 1 228 ? 17.745 -22.663 15.448 1.00 80.88 228 LEU A C 1
ATOM 1731 O O . LEU A 1 228 ? 16.682 -22.194 15.856 1.00 80.88 228 LEU A O 1
ATOM 1735 N N . PRO A 1 229 ? 17.989 -23.984 15.487 1.00 69.94 229 PRO A N 1
ATOM 1736 C CA . PRO A 1 229 ? 16.994 -24.958 15.942 1.00 69.94 229 PRO A CA 1
ATOM 1737 C C . PRO A 1 229 ? 16.639 -24.828 17.435 1.00 69.94 229 PRO A C 1
ATOM 1739 O O . PRO A 1 229 ? 15.557 -25.243 17.832 1.00 69.94 229 PRO A O 1
ATOM 1742 N N . GLU A 1 230 ? 17.520 -24.231 18.247 1.00 70.69 230 GLU A N 1
ATOM 1743 C CA . GLU A 1 230 ? 17.332 -24.038 19.697 1.00 70.69 230 GLU A CA 1
ATOM 1744 C C . GLU A 1 230 ? 16.518 -22.773 20.047 1.00 70.69 230 GLU A C 1
ATOM 1746 O O . GLU A 1 230 ? 16.115 -22.585 21.193 1.00 70.69 230 GLU A O 1
ATOM 1751 N N . VAL A 1 231 ? 16.304 -21.858 19.091 1.00 75.38 231 VAL A N 1
ATOM 1752 C CA . VAL A 1 231 ? 15.627 -20.583 19.369 1.00 75.38 231 VAL A CA 1
ATOM 1753 C C . VAL A 1 231 ? 14.122 -20.766 19.238 1.00 75.38 231 VAL A C 1
ATOM 1755 O O . VAL A 1 231 ? 13.575 -20.851 18.138 1.00 75.38 231 VAL A O 1
ATOM 1758 N N . GLU A 1 232 ? 13.435 -20.786 20.377 1.00 73.94 232 GLU A N 1
ATOM 1759 C CA . GLU A 1 232 ? 11.979 -20.784 20.407 1.00 73.94 232 GLU A CA 1
ATOM 1760 C C . GLU A 1 232 ? 11.435 -19.408 20.007 1.00 73.94 232 GLU A C 1
ATOM 1762 O O . GLU A 1 232 ? 11.690 -18.395 20.659 1.00 73.94 232 GLU A O 1
ATOM 1767 N N . THR A 1 233 ? 10.650 -19.357 18.932 1.00 80.44 233 THR A N 1
ATOM 1768 C CA . THR A 1 233 ? 9.954 -18.127 18.546 1.00 80.44 233 THR A CA 1
ATOM 1769 C C . THR A 1 233 ? 8.875 -17.778 19.575 1.00 80.44 233 THR A C 1
ATOM 1771 O O . THR A 1 233 ? 8.179 -18.689 20.044 1.00 80.44 233 THR A O 1
ATOM 1774 N N . PRO A 1 234 ? 8.672 -16.485 19.894 1.00 83.94 234 PRO A N 1
ATOM 1775 C CA . PRO A 1 234 ? 7.626 -16.068 20.817 1.00 83.94 234 PRO A CA 1
ATOM 1776 C C . PRO A 1 234 ? 6.248 -16.461 20.272 1.00 83.94 234 PRO A C 1
ATOM 1778 O O . PRO A 1 234 ? 5.952 -16.262 19.093 1.00 83.94 234 PRO A O 1
ATOM 1781 N N . VAL A 1 235 ? 5.410 -17.021 21.143 1.00 87.50 235 VAL A N 1
ATOM 1782 C CA . VAL A 1 235 ? 4.018 -17.369 20.842 1.00 87.50 235 VAL A CA 1
ATOM 1783 C C . VAL A 1 235 ? 3.128 -16.693 21.876 1.00 87.50 235 VAL A C 1
ATOM 1785 O O . VAL A 1 235 ? 3.469 -16.638 23.056 1.00 87.50 235 VAL A O 1
ATOM 1788 N N . LEU A 1 236 ? 1.986 -16.178 21.431 1.00 87.94 236 LEU A N 1
ATOM 1789 C CA . LEU A 1 236 ? 0.932 -15.651 22.290 1.00 87.94 236 LEU A CA 1
ATOM 1790 C C . LEU A 1 236 ? 0.488 -16.694 23.335 1.00 87.94 236 LEU A C 1
ATOM 1792 O O . LEU A 1 236 ? 0.654 -17.898 23.135 1.00 87.94 236 LEU A O 1
ATOM 1796 N N . ALA A 1 237 ? -0.092 -16.251 24.450 1.00 86.50 237 ALA A N 1
ATOM 1797 C CA . ALA A 1 237 ? -0.648 -17.136 25.479 1.00 86.50 237 ALA A CA 1
ATOM 1798 C C . ALA A 1 237 ? -1.974 -17.777 25.016 1.00 86.50 237 ALA A C 1
ATOM 1800 O O . ALA A 1 237 ? -2.599 -17.284 24.074 1.00 86.50 237 ALA A O 1
ATOM 1801 N N . PRO A 1 238 ? -2.382 -18.947 25.541 1.00 85.19 238 PRO A N 1
ATOM 1802 C CA . PRO A 1 238 ? -3.647 -19.570 25.158 1.00 85.19 238 PRO A CA 1
ATOM 1803 C C . PRO A 1 238 ? -4.819 -18.629 25.452 1.00 85.19 238 PRO A C 1
ATOM 1805 O O . PRO A 1 238 ? -4.829 -18.015 26.519 1.00 85.19 238 PRO A O 1
ATOM 1808 N N . PRO A 1 239 ? -5.833 -18.530 24.570 1.00 76.38 239 PRO A N 1
ATOM 1809 C CA . PRO A 1 239 ? -6.986 -17.664 24.815 1.00 76.38 239 PRO A CA 1
ATOM 1810 C C . PRO A 1 239 ? -7.653 -17.939 26.169 1.00 76.38 239 PRO A C 1
ATOM 1812 O O . PRO A 1 239 ? -8.120 -17.020 26.831 1.00 76.38 239 PRO A O 1
ATOM 1815 N N . GLU A 1 240 ? -7.663 -19.195 26.621 1.00 76.81 240 GLU A N 1
ATOM 1816 C CA . GLU A 1 240 ? -8.214 -19.580 27.924 1.00 76.81 240 GLU A CA 1
ATOM 1817 C C . GLU A 1 240 ? -7.452 -18.972 29.107 1.00 76.81 240 GLU A C 1
ATOM 1819 O O . GLU A 1 240 ? -8.085 -18.487 30.045 1.00 76.81 240 GLU A O 1
ATOM 1824 N N . GLU A 1 241 ? -6.119 -18.936 29.044 1.00 75.62 241 GLU A N 1
ATOM 1825 C CA . GLU A 1 241 ? -5.272 -18.333 30.080 1.00 75.62 241 GLU A CA 1
ATOM 1826 C C . GLU A 1 241 ? -5.430 -16.811 30.106 1.00 75.62 241 GLU A C 1
ATOM 1828 O O . GLU A 1 241 ? -5.574 -16.210 31.169 1.00 75.62 241 GLU A O 1
ATOM 1833 N N . VAL A 1 242 ? -5.494 -16.173 28.934 1.00 73.00 242 VAL A N 1
ATOM 1834 C CA . VAL A 1 242 ? -5.707 -14.720 28.849 1.00 73.00 242 VAL A CA 1
ATOM 1835 C C . VAL A 1 242 ? -7.086 -14.324 29.386 1.00 73.00 242 VAL A C 1
ATOM 1837 O O . VAL A 1 242 ? -7.230 -13.286 30.036 1.00 73.00 242 VAL A O 1
ATOM 1840 N N . ARG A 1 243 ? -8.101 -15.172 29.171 1.00 66.81 243 ARG A N 1
ATOM 1841 C CA . ARG A 1 243 ? -9.441 -14.979 29.740 1.00 66.81 243 ARG A CA 1
ATOM 1842 C C . ARG A 1 243 ? -9.447 -15.113 31.262 1.00 66.81 243 ARG A C 1
ATOM 1844 O O . ARG A 1 243 ? -10.142 -14.348 31.915 1.00 66.81 243 ARG A O 1
ATOM 1851 N N . GLN A 1 244 ? -8.682 -16.044 31.833 1.00 65.31 244 GLN A N 1
ATOM 1852 C CA . GLN A 1 244 ? -8.556 -16.175 33.292 1.00 65.31 244 GLN A CA 1
ATOM 1853 C C . GLN A 1 244 ? -7.833 -14.973 33.919 1.00 65.31 244 GLN A C 1
ATOM 1855 O O . GLN A 1 244 ? -8.205 -14.525 35.001 1.00 65.31 244 GLN A O 1
ATOM 1860 N N . ASN A 1 245 ? -6.870 -14.389 33.202 1.00 66.94 245 ASN A N 1
ATOM 1861 C CA . ASN A 1 245 ? -6.087 -13.237 33.654 1.00 66.94 245 ASN A CA 1
ATOM 1862 C C . ASN A 1 245 ? -6.771 -11.870 33.409 1.00 66.94 245 ASN A C 1
ATOM 1864 O O . ASN A 1 245 ? -6.118 -10.833 33.542 1.00 66.94 245 ASN A O 1
ATOM 1868 N N . LYS A 1 246 ? -8.066 -11.845 33.038 1.00 61.00 246 LYS A N 1
ATOM 1869 C CA . LYS A 1 246 ? -8.892 -10.639 32.772 1.00 61.00 246 LYS A CA 1
ATOM 1870 C C . LYS A 1 246 ? -8.274 -9.618 31.796 1.00 61.00 246 LYS A C 1
ATOM 1872 O O . LYS A 1 246 ? -8.619 -8.440 31.826 1.00 61.00 246 LYS A O 1
ATOM 1877 N N . THR A 1 247 ? -7.346 -10.037 30.936 1.00 58.78 247 THR A N 1
ATOM 1878 C CA . THR A 1 247 ? -6.628 -9.126 30.020 1.00 58.78 247 THR A CA 1
ATOM 1879 C C . THR A 1 247 ? -7.346 -8.958 28.677 1.00 58.78 247 THR A C 1
ATOM 1881 O O . THR A 1 247 ? -7.067 -8.027 27.929 1.00 58.78 247 THR A O 1
ATOM 1884 N N . LEU A 1 248 ? -8.302 -9.841 28.385 1.00 53.28 248 LEU A N 1
ATOM 1885 C CA . LEU A 1 248 ? -9.325 -9.659 27.356 1.00 53.28 248 LEU A CA 1
ATOM 1886 C C . LEU A 1 248 ? -10.634 -9.290 28.051 1.00 53.28 248 LEU A C 1
ATOM 1888 O O . LEU A 1 248 ? -10.847 -9.709 29.186 1.00 53.28 248 LEU A O 1
ATOM 1892 N N . LEU A 1 249 ? -11.484 -8.521 27.367 1.00 55.09 249 LEU A N 1
ATOM 1893 C CA . LEU A 1 249 ? -12.801 -8.070 27.826 1.00 55.09 249 LEU A CA 1
ATOM 1894 C C . LEU A 1 249 ? -13.636 -9.279 28.316 1.00 55.09 249 LEU A C 1
ATOM 1896 O O . LEU A 1 249 ? -14.311 -9.946 27.534 1.00 55.09 249 LEU A O 1
ATOM 1900 N N . ASP A 1 250 ? -13.524 -9.628 29.601 1.00 55.53 250 ASP A N 1
ATOM 1901 C CA . ASP A 1 250 ? -14.199 -10.788 30.181 1.00 55.53 250 ASP A CA 1
ATOM 1902 C C . ASP A 1 250 ? -15.640 -10.393 30.486 1.00 55.53 250 ASP A C 1
ATOM 1904 O O . ASP A 1 250 ? -15.930 -9.672 31.436 1.00 55.53 250 ASP A O 1
ATOM 1908 N N . THR A 1 251 ? -16.546 -10.819 29.612 1.00 57.47 251 THR A N 1
ATOM 1909 C CA . THR A 1 251 ? -17.979 -10.512 29.684 1.00 57.47 251 THR A CA 1
ATOM 1910 C C . THR A 1 251 ? -18.778 -11.601 30.393 1.00 57.47 251 THR A C 1
ATOM 1912 O O . THR A 1 251 ? -20.009 -11.561 30.392 1.00 57.47 251 THR A O 1
ATOM 1915 N N . ARG A 1 252 ? -18.114 -12.590 31.011 1.00 65.12 252 ARG A N 1
ATOM 1916 C CA . ARG A 1 252 ? -18.816 -13.553 31.863 1.00 65.12 252 ARG A CA 1
ATOM 1917 C C . ARG A 1 252 ? -19.435 -12.800 33.046 1.00 65.12 252 ARG A C 1
ATOM 1919 O O . ARG A 1 252 ? -18.737 -11.996 33.663 1.00 65.12 252 ARG A O 1
ATOM 1926 N N . PRO A 1 253 ? -20.710 -13.051 33.395 1.00 54.66 253 PRO A N 1
ATOM 1927 C CA . PRO A 1 253 ? -21.263 -12.513 34.629 1.00 54.66 253 PRO A CA 1
ATOM 1928 C C . PRO A 1 253 ? -20.387 -12.988 35.790 1.00 54.66 253 PRO A C 1
ATOM 1930 O O . PRO A 1 253 ? -20.081 -14.181 35.880 1.00 54.66 253 PRO A O 1
ATOM 1933 N N . GLU A 1 254 ? -19.954 -12.061 36.651 1.00 58.34 254 GLU A N 1
ATOM 1934 C CA . GLU A 1 254 ? -19.256 -12.430 37.878 1.00 58.34 254 GLU A CA 1
ATOM 1935 C C . GLU A 1 254 ? -20.148 -13.415 38.629 1.00 58.34 254 GLU A C 1
ATOM 1937 O O . GLU A 1 254 ? -21.273 -13.093 39.020 1.00 58.34 254 GLU A O 1
ATOM 1942 N N . VAL A 1 255 ? -19.670 -14.648 38.792 1.00 56.50 255 VAL A N 1
ATOM 1943 C CA . VAL A 1 255 ? -20.344 -15.615 39.649 1.00 56.50 255 VAL A CA 1
ATOM 1944 C C . VAL A 1 255 ? -20.234 -15.051 41.057 1.00 56.50 255 VAL A C 1
ATOM 1946 O O . VAL A 1 255 ? -19.193 -15.165 41.703 1.00 56.50 255 VAL A O 1
ATOM 1949 N N . ARG A 1 256 ? -21.298 -14.393 41.526 1.00 58.25 256 ARG A N 1
ATOM 1950 C CA . ARG A 1 256 ? -21.433 -14.020 42.928 1.00 58.25 256 ARG A CA 1
ATOM 1951 C C . ARG A 1 256 ? -21.484 -15.328 43.703 1.00 58.25 256 ARG A C 1
ATOM 1953 O O . ARG A 1 256 ? -22.514 -15.994 43.734 1.00 58.25 256 ARG A O 1
ATOM 1960 N N . ILE A 1 257 ? -20.353 -15.721 44.277 1.00 58.59 257 ILE A N 1
ATOM 1961 C CA . ILE A 1 257 ? -20.300 -16.830 45.220 1.00 58.59 257 ILE A CA 1
ATOM 1962 C C . ILE A 1 257 ? -21.067 -16.335 46.445 1.00 58.59 257 ILE A C 1
ATOM 1964 O O . ILE A 1 257 ? -20.527 -15.593 47.266 1.00 58.59 257 ILE A O 1
ATOM 1968 N N . GLU A 1 258 ? -22.361 -16.644 46.524 1.00 69.56 258 GLU A N 1
ATOM 1969 C CA . GLU A 1 258 ? -23.079 -16.468 47.777 1.00 69.56 258 GLU A CA 1
ATOM 1970 C C . GLU A 1 258 ? -22.372 -17.341 48.819 1.00 69.56 258 GLU A C 1
ATOM 1972 O O . GLU A 1 258 ? -22.088 -18.513 48.541 1.00 69.56 258 GLU A O 1
ATOM 1977 N N . PRO A 1 259 ? -21.997 -16.778 49.984 1.00 74.94 259 PRO A N 1
ATOM 1978 C CA . PRO A 1 259 ? -21.392 -17.574 51.034 1.00 74.94 259 PRO A CA 1
ATOM 1979 C C . PRO A 1 259 ? -22.330 -18.744 51.349 1.00 74.94 259 PRO A C 1
ATOM 1981 O O . PRO A 1 259 ? -23.551 -18.548 51.361 1.00 74.94 259 PRO A O 1
ATOM 1984 N N . PRO A 1 260 ? -21.785 -19.956 51.566 1.00 76.69 260 PRO A N 1
ATOM 1985 C CA . PRO A 1 260 ? -22.603 -21.127 51.830 1.00 76.69 260 PRO A CA 1
ATOM 1986 C C . PRO A 1 260 ? -23.576 -20.806 52.968 1.00 76.69 260 PRO A C 1
ATOM 1988 O O . PRO A 1 260 ? -23.164 -20.166 53.946 1.00 76.69 260 PRO A O 1
ATOM 1991 N N . PRO A 1 261 ? -24.857 -21.201 52.842 1.00 76.75 261 PRO A N 1
ATOM 1992 C CA . PRO A 1 261 ? -25.837 -20.932 53.876 1.00 76.75 261 PRO A CA 1
ATOM 1993 C C . PRO A 1 261 ? -25.286 -21.450 55.209 1.00 76.75 261 PRO A C 1
ATOM 1995 O O . PRO A 1 261 ? -24.718 -22.550 55.244 1.00 76.75 261 PRO A O 1
ATOM 1998 N N . PRO A 1 262 ? -25.389 -20.657 56.290 1.00 78.69 262 PRO A N 1
ATOM 1999 C CA . PRO A 1 262 ? -24.877 -21.069 57.583 1.00 78.69 262 PRO A CA 1
ATOM 2000 C C . PRO A 1 262 ? -25.472 -22.436 57.942 1.00 78.69 262 PRO A C 1
ATOM 2002 O O . PRO A 1 262 ? -26.644 -22.684 57.637 1.00 78.69 262 PRO A O 1
ATOM 2005 N N . PRO A 1 263 ? -24.680 -23.334 58.555 1.00 77.06 263 PRO A N 1
ATOM 2006 C CA . PRO A 1 263 ? -25.161 -24.654 58.927 1.00 77.06 263 PRO A CA 1
ATOM 2007 C C . PRO A 1 263 ? -26.443 -24.500 59.739 1.00 77.06 263 PRO A C 1
ATOM 2009 O O . PRO A 1 263 ? -26.489 -23.727 60.700 1.00 77.06 263 PRO A O 1
ATOM 2012 N N . VAL A 1 264 ? -27.490 -25.209 59.313 1.00 74.69 264 VAL A N 1
ATOM 2013 C CA . VAL A 1 264 ? -28.775 -25.234 60.009 1.00 74.69 264 VAL A CA 1
ATOM 2014 C C . VAL A 1 264 ? -28.488 -25.716 61.426 1.00 74.69 264 VAL A C 1
ATOM 2016 O O . VAL A 1 264 ? -28.124 -26.876 61.627 1.00 74.69 264 VAL A O 1
ATOM 2019 N N . GLN A 1 265 ? -28.570 -24.812 62.403 1.00 72.56 265 GLN A N 1
ATOM 2020 C CA . GLN A 1 265 ? -28.432 -25.198 63.799 1.00 72.56 265 GLN A CA 1
ATOM 2021 C C . GLN A 1 265 ? -29.571 -26.178 64.098 1.00 72.56 265 GLN A C 1
ATOM 2023 O O . GLN A 1 265 ? -30.723 -25.862 63.781 1.00 72.56 265 GLN A O 1
ATOM 2028 N N . PRO A 1 266 ? -29.292 -27.372 64.649 1.00 71.19 266 PRO A N 1
ATOM 2029 C CA . PRO A 1 266 ? -30.356 -28.269 65.057 1.00 71.19 266 PRO A CA 1
ATOM 2030 C C . PRO A 1 266 ? -31.227 -27.530 66.072 1.00 71.19 266 PRO A C 1
ATOM 2032 O O . PRO A 1 266 ? -30.743 -27.068 67.105 1.00 71.19 266 PRO A O 1
ATOM 2035 N N . VAL A 1 267 ? -32.505 -27.372 65.731 1.00 67.56 267 VAL A N 1
ATOM 2036 C CA . VAL A 1 267 ? -33.501 -26.753 66.603 1.00 67.56 267 VAL A CA 1
ATOM 2037 C C . VAL A 1 267 ? -33.542 -27.584 67.882 1.00 67.56 267 VAL A C 1
ATOM 2039 O O . VAL A 1 267 ? -33.863 -28.773 67.839 1.00 67.56 267 VAL A O 1
ATOM 2042 N N . ALA A 1 268 ? -33.145 -26.984 69.005 1.00 68.81 268 ALA A N 1
ATOM 2043 C CA . ALA A 1 268 ? -33.224 -27.646 70.296 1.00 68.81 268 ALA A CA 1
ATOM 2044 C C . ALA A 1 268 ? -34.695 -28.019 70.561 1.00 68.81 268 ALA A C 1
ATOM 2046 O O . ALA A 1 268 ? -35.566 -27.165 70.377 1.00 68.81 268 ALA A O 1
ATOM 2047 N N . PRO A 1 269 ? -35.002 -29.265 70.957 1.00 65.00 269 PRO A N 1
ATOM 2048 C CA . PRO A 1 269 ? -36.355 -29.616 71.355 1.00 65.00 269 PRO A CA 1
ATOM 2049 C C . PRO A 1 269 ? -36.757 -28.757 72.557 1.00 65.00 269 PRO A C 1
ATOM 2051 O O . PRO A 1 269 ? -36.091 -28.770 73.595 1.00 65.00 269 PRO A O 1
ATOM 2054 N N . ASP A 1 270 ? -37.837 -27.998 72.382 1.00 64.06 270 ASP A N 1
ATOM 2055 C CA . ASP A 1 270 ? -38.480 -27.210 73.426 1.00 64.06 270 ASP A CA 1
ATOM 2056 C C . ASP A 1 270 ? -39.081 -28.165 74.462 1.00 64.06 270 ASP A C 1
ATOM 2058 O O . ASP A 1 270 ? -40.200 -28.665 74.324 1.00 64.06 270 ASP A O 1
ATOM 2062 N N . TYR A 1 271 ? -38.295 -28.488 75.487 1.00 60.03 271 TYR A N 1
ATOM 2063 C CA . TYR A 1 271 ? -38.802 -29.162 76.672 1.00 60.03 271 TYR A CA 1
ATOM 2064 C C . TYR A 1 271 ? -39.452 -28.120 77.579 1.00 60.03 271 TYR A C 1
ATOM 2066 O O . TYR A 1 271 ? -38.885 -27.681 78.580 1.00 60.03 271 TYR A O 1
ATOM 2074 N N . GLY A 1 272 ? -40.677 -27.748 77.217 1.00 59.28 272 GLY A N 1
ATOM 2075 C CA . GLY A 1 272 ? -41.588 -27.028 78.088 1.00 59.28 272 GLY A CA 1
ATOM 2076 C C . GLY A 1 272 ? -41.962 -27.886 79.296 1.00 59.28 272 GLY A C 1
ATOM 2077 O O . GLY A 1 272 ? -42.898 -28.681 79.239 1.00 59.28 272 GLY A O 1
ATOM 2078 N N . PHE A 1 273 ? -41.266 -27.685 80.413 1.00 57.16 273 PHE A N 1
ATOM 2079 C CA . PHE A 1 273 ? -41.756 -28.074 81.731 1.00 57.16 273 PHE A CA 1
ATOM 2080 C C . PHE A 1 273 ? -42.125 -26.825 82.529 1.00 57.16 273 PHE A C 1
ATOM 2082 O O . PHE A 1 273 ? -41.314 -26.224 83.227 1.00 57.16 273 PHE A O 1
ATOM 2089 N N . ASN A 1 274 ? -43.404 -26.465 82.424 1.00 51.62 274 ASN A N 1
ATOM 2090 C CA . ASN A 1 274 ? -44.125 -25.754 83.471 1.00 51.62 274 ASN A CA 1
ATOM 2091 C C . ASN A 1 274 ? -44.167 -26.637 84.726 1.00 51.62 274 ASN A C 1
ATOM 2093 O O . ASN A 1 274 ? -44.664 -27.762 84.643 1.00 51.62 274 ASN A O 1
ATOM 2097 N N . ASN A 1 275 ? -43.734 -26.120 85.880 1.00 48.53 275 ASN A N 1
ATOM 2098 C CA . ASN A 1 275 ? -44.589 -26.007 87.072 1.00 48.53 275 ASN A CA 1
ATOM 2099 C C . ASN A 1 275 ? -43.833 -25.540 88.329 1.00 48.53 275 ASN A C 1
ATOM 2101 O O . ASN A 1 275 ? -42.871 -26.181 88.734 1.00 48.53 275 ASN A O 1
ATOM 2105 N N . LYS A 1 276 ? -44.443 -24.517 88.953 1.00 49.09 276 LYS A N 1
ATOM 2106 C CA . LYS A 1 276 ? -44.483 -24.116 90.375 1.00 49.09 276 LYS A CA 1
ATOM 2107 C C . LYS A 1 276 ? -43.187 -23.822 91.125 1.00 49.09 276 LYS A C 1
ATOM 2109 O O . LYS A 1 276 ? -42.447 -24.768 91.453 1.00 49.09 276 LYS A O 1
#

Mean predicted aligned error: 13.99 Å

Secondary structure (DSSP, 8-state):
------------SSEEEEEEE-SSSS-EEEEEEE------------------TT--EEEEEEEEEEEEEEEE---STT----EEEEEEEEEEEEEEEEEEEPTTSEEEEEE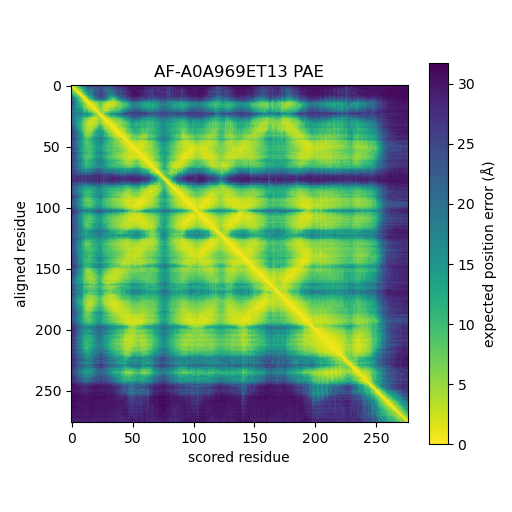EEEEEEEEEEETTEEEEEEEEEEEEEEEETT--EEEEEEEEEEEEEEEEE-TTGGGSTTTGGGGEEEEEEEEEEEEEEEE------SHHHHHHHHHHHHHHHHHHHHHHHHH--TT-TT-PPP-PPPHHHHHHTT-S---SPP---PPPPPP-------------

pLDDT: mean 82.01, std 13.63, range [37.66, 96.56]

Solvent-accessible surface area (backbone atoms only — not comparable to full-atom values): 17743 Å² total; per-residue (Å²): 134,84,80,84,75,81,75,92,79,71,85,67,82,56,54,73,50,76,52,68,45,83,87,60,99,68,67,50,74,48,74,51,76,51,68,88,86,87,87,86,86,87,89,87,85,84,89,83,85,87,70,57,77,70,37,76,42,75,50,79,51,66,46,80,43,67,35,52,79,43,72,50,67,66,93,61,87,89,55,90,64,60,51,67,46,70,47,79,44,78,44,24,41,36,41,37,39,31,39,37,78,46,91,88,57,30,36,37,34,43,38,40,40,39,42,34,47,80,77,46,82,46,102,69,28,61,46,65,50,78,48,75,50,76,52,75,50,78,45,49,59,74,41,80,46,77,80,48,69,47,82,47,80,47,80,48,76,48,77,50,59,45,84,73,59,31,72,40,82,89,60,8,68,83,40,40,51,76,50,76,48,78,48,78,48,80,46,74,42,76,44,70,53,72,81,72,87,45,72,65,55,49,40,50,59,49,49,56,55,50,51,52,55,35,53,53,36,49,57,49,46,74,68,49,45,97,89,42,82,84,62,80,65,84,63,69,78,56,70,70,58,41,48,75,65,60,77,43,85,67,80,69,76,79,79,76,77,69,74,76,78,74,79,80,72,80,78,74,82,84,78,81,73,88,80,135

Radius of gyration: 35.83 Å; Cα contacts (8 Å, |Δi|>4): 364; chains: 1; bounding box: 93×58×136 Å